Protein AF-A0A1R1LE05-F1 (afdb_monomer)

Mean predicted aligned error: 17.31 Å

Foldseek 3Di:
DCPVVVVVVVVPDPDPDDDDPPPPPVVLVVLVVVLVVLVVVLVVLVVVLVVLVVVLVVLVVVLVVLVVVLVVLVVVLVVCVVVVVPVVSVVSVVVSVVSVVVSVVSVVVSVVSVVVSVVSVVVSVVSVVVSVVSVVVSVVSVVVNVVVVVVVVPVVVPPPPPVVVVVVVVVVVVVVVVVVVVVVVVVVVVVVVCCPPPVNVVVVVPCVVVVVVVVVVVVVVVVVVVVVVVD

Nearest PDB structures (foldseek):
  7o3y-assembly1_F  TM=5.528E-01  e=1.120E-04  Synechocystis sp. PCC 6803 substr. Kazusa
  7o40-assembly1_A  TM=6.318E-01  e=7.285E-04  Synechocystis sp. PCC 6803 substr. Kazusa
  4whe-assembly1_A  TM=6.184E-01  e=1.256E-01  Escherichia coli K-12
  8ilv-assembly1_B  TM=3.962E-01  e=4.549E-01  Homo sapiens

Sequence (231 aa):
MQLIQKLVTAMRGSTREALEVVIDANALRILDQEIIDCEKGIQQAKQELTQVVAEKLRLKREIDALTQSVEEQEQLAVSALTNNQQDVALEIAQSIAERESLL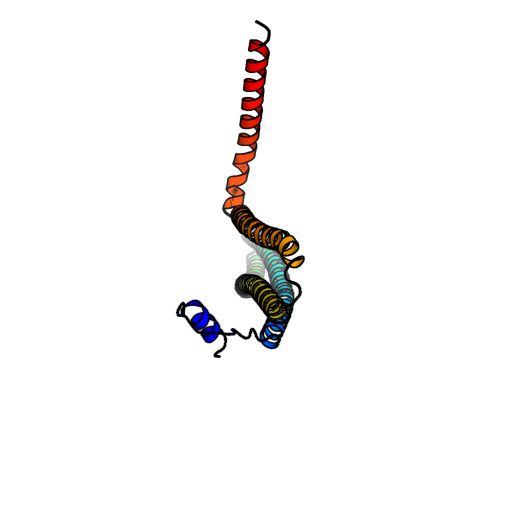KNQQKKHEKLHQHAQQLEKSLKTALQHVERYRLELRMAQATNNAHKASQRLVSSGTGITNGLLEMESTLARIQLTQERFSDKLEATAQVESAVSPEGMFAQTNTREADNRAVNNVMDRLAQQAARQQS

Radius of gyration: 33.74 Å; Cα contacts (8 Å, |Δi|>4): 70; chains: 1; bounding box: 78×71×95 Å

Structure (mmCIF, N/CA/C/O backbone):
data_AF-A0A1R1LE05-F1
#
_entry.id   AF-A0A1R1LE05-F1
#
loop_
_atom_site.group_PDB
_atom_site.id
_atom_site.type_symbol
_atom_site.label_atom_id
_atom_site.label_alt_id
_atom_site.label_comp_id
_atom_site.label_asym_id
_atom_site.label_entity_id
_atom_site.label_seq_id
_atom_site.pdbx_PDB_ins_code
_atom_site.Cartn_x
_atom_site.Cartn_y
_atom_site.Cartn_z
_atom_site.occupancy
_atom_site.B_iso_or_equiv
_atom_site.auth_seq_id
_atom_site.auth_comp_id
_atom_site.auth_asym_id
_atom_site.auth_atom_id
_atom_site.pdbx_PDB_model_num
ATOM 1 N N . MET A 1 1 ? 12.672 -18.657 -20.179 1.00 40.56 1 MET A N 1
ATOM 2 C CA . MET A 1 1 ? 13.618 -17.851 -19.375 1.00 40.56 1 MET A CA 1
ATOM 3 C C . MET A 1 1 ? 15.065 -18.080 -19.829 1.00 40.56 1 MET A C 1
ATOM 5 O O . MET A 1 1 ? 15.749 -18.885 -19.219 1.00 40.56 1 MET A O 1
ATOM 9 N N . GLN A 1 2 ? 15.540 -17.428 -20.902 1.00 43.72 2 GLN A N 1
ATOM 10 C CA . GLN A 1 2 ? 16.949 -17.537 -21.357 1.00 43.72 2 GLN A CA 1
ATOM 11 C C . GLN A 1 2 ? 17.544 -16.235 -21.944 1.00 43.72 2 GLN A C 1
ATOM 13 O O . GLN A 1 2 ? 18.608 -16.260 -22.554 1.00 43.72 2 GLN A O 1
ATOM 18 N N . LEU A 1 3 ? 16.890 -15.081 -21.768 1.00 43.91 3 LEU A N 1
ATOM 19 C CA . LEU A 1 3 ? 17.360 -13.808 -22.344 1.00 43.91 3 LEU A CA 1
ATOM 20 C C . LEU A 1 3 ? 18.344 -13.070 -21.419 1.00 43.91 3 LEU A C 1
ATOM 22 O O . LEU A 1 3 ? 19.371 -12.577 -21.876 1.00 43.91 3 LEU A O 1
ATOM 26 N N . ILE A 1 4 ? 18.103 -13.100 -20.106 1.00 47.28 4 ILE A N 1
ATOM 27 C CA . ILE A 1 4 ? 18.939 -12.417 -19.102 1.00 47.28 4 ILE A CA 1
ATOM 28 C C . ILE A 1 4 ? 20.329 -13.072 -18.979 1.00 47.28 4 ILE A C 1
ATOM 30 O O . ILE A 1 4 ? 21.331 -12.377 -18.844 1.00 47.28 4 ILE A O 1
ATOM 34 N N . GLN A 1 5 ? 20.429 -14.403 -19.105 1.00 39.06 5 GLN A N 1
ATOM 35 C CA . GLN A 1 5 ? 21.726 -15.101 -19.077 1.00 39.06 5 GLN A CA 1
ATOM 36 C C . GLN A 1 5 ? 22.599 -14.785 -20.302 1.00 39.06 5 GLN A C 1
ATOM 38 O O . GLN A 1 5 ? 23.814 -14.688 -20.162 1.00 39.06 5 GLN A O 1
ATOM 43 N N . LYS A 1 6 ? 22.002 -14.540 -21.477 1.00 43.06 6 LYS A N 1
ATOM 44 C CA . LYS A 1 6 ? 22.754 -14.213 -22.702 1.00 43.06 6 LYS A CA 1
ATOM 45 C C . LYS A 1 6 ? 23.372 -12.810 -22.661 1.00 43.06 6 LYS A C 1
ATOM 47 O O . LYS A 1 6 ? 24.473 -12.625 -23.171 1.00 43.06 6 LYS A O 1
ATOM 52 N N . LEU A 1 7 ? 22.723 -11.857 -21.986 1.00 44.72 7 LEU A N 1
ATOM 53 C CA . LEU A 1 7 ? 23.279 -10.518 -21.739 1.00 44.72 7 LEU A CA 1
ATOM 54 C C . LEU A 1 7 ? 24.477 -10.547 -20.775 1.00 44.72 7 LEU A C 1
ATOM 56 O O . LEU A 1 7 ? 25.447 -9.819 -20.968 1.00 44.72 7 LEU A O 1
ATOM 60 N N . VAL A 1 8 ? 24.455 -11.429 -19.771 1.00 44.72 8 VAL A N 1
ATOM 61 C CA . VAL A 1 8 ? 25.551 -11.564 -18.794 1.00 44.72 8 VAL A CA 1
ATOM 62 C C . VAL A 1 8 ? 26.769 -12.288 -19.386 1.00 44.72 8 VAL A C 1
ATOM 64 O O . VAL A 1 8 ? 27.902 -11.968 -19.024 1.00 44.72 8 VAL A O 1
ATOM 67 N N . THR A 1 9 ? 26.579 -13.213 -20.333 1.00 43.41 9 THR A N 1
ATOM 68 C CA . THR A 1 9 ? 27.696 -13.887 -21.021 1.00 43.41 9 THR A CA 1
ATOM 69 C C . THR A 1 9 ? 28.443 -12.953 -21.982 1.00 43.41 9 THR A C 1
ATOM 71 O O . THR A 1 9 ? 29.665 -13.044 -22.079 1.00 43.41 9 THR A O 1
ATOM 74 N N . ALA A 1 10 ? 27.757 -11.996 -22.617 1.00 46.59 10 ALA A N 1
ATOM 75 C CA . ALA A 1 10 ? 28.384 -11.020 -23.515 1.00 46.59 10 ALA A CA 1
ATOM 76 C C . ALA A 1 10 ? 29.310 -10.017 -22.792 1.00 46.59 10 ALA A C 1
ATOM 78 O O . ALA A 1 10 ? 30.269 -9.535 -23.384 1.00 46.59 10 ALA A O 1
ATOM 79 N N . MET A 1 11 ? 29.079 -9.740 -21.501 1.00 45.81 11 MET A N 1
ATOM 80 C CA . MET A 1 11 ? 29.924 -8.826 -20.713 1.00 45.81 11 MET A CA 1
ATOM 81 C C . MET A 1 11 ? 31.194 -9.467 -20.126 1.00 45.81 11 MET A C 1
ATOM 83 O O . MET A 1 11 ? 32.085 -8.738 -19.699 1.00 45.81 11 MET A O 1
ATOM 87 N N . ARG A 1 12 ? 31.309 -10.804 -20.078 1.00 44.31 12 ARG A N 1
ATOM 88 C CA . ARG A 1 12 ? 32.468 -11.500 -19.469 1.00 44.31 12 ARG A CA 1
ATOM 89 C C . ARG A 1 12 ? 33.489 -12.063 -20.465 1.00 44.31 12 ARG A C 1
ATOM 91 O O . ARG A 1 12 ? 34.549 -12.507 -20.037 1.00 44.31 12 ARG A O 1
ATOM 98 N N . GLY A 1 13 ? 33.200 -12.047 -21.765 1.00 37.69 13 GLY A N 1
ATOM 99 C CA . GLY A 1 13 ? 34.072 -12.591 -22.809 1.00 37.69 13 GLY A CA 1
ATOM 100 C C . GLY A 1 13 ? 34.888 -11.520 -23.528 1.00 37.69 13 GLY A C 1
ATOM 101 O O . GLY A 1 13 ? 34.602 -11.202 -24.675 1.00 37.69 13 GLY A O 1
ATOM 102 N N . SER A 1 14 ? 35.919 -10.968 -22.887 1.00 43.78 14 SER A N 1
ATOM 103 C CA . SER A 1 14 ? 36.919 -10.119 -23.550 1.00 43.78 14 SER A CA 1
ATOM 104 C C . SER A 1 14 ? 37.965 -10.967 -24.286 1.00 43.78 14 SER A C 1
ATOM 106 O O . SER A 1 14 ? 39.162 -10.892 -24.001 1.00 43.78 14 SER A O 1
ATOM 108 N N . THR A 1 15 ? 37.532 -11.803 -25.224 1.00 38.47 15 THR A N 1
ATOM 109 C CA . THR A 1 15 ? 38.440 -12.486 -26.149 1.00 38.47 15 THR A CA 1
ATOM 110 C C . THR A 1 15 ? 37.989 -12.201 -27.569 1.00 38.47 15 THR A C 1
ATOM 112 O O . THR A 1 15 ? 36.839 -12.445 -27.919 1.00 38.47 15 THR A O 1
ATOM 115 N N . ARG A 1 16 ? 38.924 -11.618 -28.329 1.00 39.72 16 ARG A N 1
ATOM 116 C CA . ARG A 1 16 ? 38.942 -11.432 -29.784 1.00 39.72 16 ARG A CA 1
ATOM 117 C C . ARG A 1 16 ? 37.997 -12.385 -30.530 1.00 39.72 16 ARG A C 1
ATOM 119 O O . ARG A 1 16 ? 38.063 -13.585 -30.306 1.00 39.72 16 ARG A O 1
ATOM 126 N N . GLU A 1 17 ? 37.238 -11.807 -31.465 1.00 40.75 17 GLU A N 1
ATOM 127 C CA . GLU A 1 17 ? 36.397 -12.466 -32.487 1.00 40.75 17 GLU A CA 1
ATOM 128 C C . GLU A 1 17 ? 34.933 -12.766 -32.114 1.00 40.75 17 GLU A C 1
ATOM 130 O O . GLU A 1 17 ? 34.423 -13.860 -32.322 1.00 40.75 17 GLU A O 1
ATOM 135 N N . ALA A 1 18 ? 34.197 -11.734 -31.690 1.00 39.03 18 ALA A N 1
ATOM 136 C CA . ALA A 1 18 ? 32.752 -11.657 -31.928 1.00 39.03 18 ALA A CA 1
ATOM 137 C C . ALA A 1 18 ? 32.460 -10.420 -32.792 1.00 39.03 18 ALA A C 1
ATOM 139 O O . ALA A 1 18 ? 32.127 -9.346 -32.289 1.00 39.03 18 ALA A O 1
ATOM 140 N N . LEU A 1 19 ? 32.675 -10.555 -34.106 1.00 38.12 19 LEU A N 1
ATOM 141 C CA . LEU A 1 19 ? 32.124 -9.617 -35.080 1.00 38.12 19 LEU A CA 1
ATOM 142 C C . LEU A 1 19 ? 30.591 -9.703 -35.006 1.00 38.12 19 LEU A C 1
ATOM 144 O O . LEU A 1 19 ? 30.024 -10.782 -35.129 1.00 38.12 19 LEU A O 1
ATOM 148 N N . GLU A 1 20 ? 29.969 -8.541 -34.812 1.00 41.78 20 GLU A N 1
ATOM 149 C CA . GLU A 1 20 ? 28.525 -8.277 -34.811 1.00 41.78 20 GLU A CA 1
ATOM 150 C C . GLU A 1 20 ? 27.727 -8.827 -33.618 1.00 41.78 20 GLU A C 1
ATOM 152 O O . GLU A 1 20 ? 26.986 -9.805 -33.698 1.00 41.78 20 GLU A O 1
ATOM 157 N N . VAL A 1 21 ? 27.748 -8.078 -32.508 1.00 46.56 21 VAL A N 1
ATOM 158 C CA . VAL A 1 21 ? 26.580 -8.036 -31.618 1.00 46.56 21 VAL A CA 1
ATOM 159 C C . VAL A 1 21 ? 25.438 -7.406 -32.417 1.00 46.56 21 VAL A C 1
ATOM 161 O O . VAL A 1 21 ? 25.284 -6.185 -32.451 1.00 46.56 21 VAL A O 1
ATOM 164 N N . VAL A 1 22 ? 24.640 -8.233 -33.089 1.00 46.03 22 VAL A N 1
ATOM 165 C CA . VAL A 1 22 ? 23.369 -7.796 -33.664 1.00 46.03 22 VAL A CA 1
ATOM 166 C C . VAL A 1 22 ? 22.453 -7.457 -32.492 1.00 46.03 22 VAL A C 1
ATOM 168 O O . VAL A 1 22 ? 21.829 -8.330 -31.890 1.00 46.03 22 VAL A O 1
ATOM 171 N N . ILE A 1 23 ? 22.401 -6.177 -32.122 1.00 55.28 23 ILE A N 1
ATOM 172 C CA . ILE A 1 23 ? 21.371 -5.681 -31.213 1.00 55.28 23 ILE A CA 1
ATOM 173 C C . ILE A 1 23 ? 20.053 -5.768 -31.979 1.00 55.28 23 ILE A C 1
ATOM 175 O O . ILE A 1 23 ? 19.782 -4.952 -32.864 1.00 55.28 23 ILE A O 1
ATOM 179 N N . ASP A 1 24 ? 19.248 -6.780 -31.655 1.00 64.75 24 ASP A N 1
ATOM 180 C CA . ASP A 1 24 ? 17.938 -6.972 -32.262 1.00 64.75 24 ASP A CA 1
ATOM 181 C C . ASP A 1 24 ? 17.055 -5.758 -31.942 1.00 64.75 24 ASP A C 1
ATOM 183 O O . ASP A 1 24 ? 16.664 -5.513 -30.797 1.00 64.75 24 ASP A O 1
ATOM 187 N N . ALA A 1 25 ? 16.750 -4.967 -32.972 1.00 69.06 25 ALA A N 1
ATOM 188 C CA . ALA A 1 25 ? 15.873 -3.810 -32.853 1.00 69.06 25 ALA A CA 1
ATOM 189 C C . ALA A 1 25 ? 14.490 -4.205 -32.304 1.00 69.06 25 ALA A C 1
ATOM 191 O O . ALA A 1 25 ? 13.856 -3.402 -31.618 1.00 69.06 25 ALA A O 1
ATOM 192 N N . ASN A 1 26 ? 14.049 -5.447 -32.542 1.00 72.00 26 ASN A N 1
ATOM 193 C CA . ASN A 1 26 ? 12.817 -5.967 -31.965 1.00 72.00 26 ASN A CA 1
ATOM 194 C C . ASN A 1 26 ? 12.946 -6.201 -30.460 1.00 72.00 26 ASN A C 1
ATOM 196 O O . ASN A 1 26 ? 12.003 -5.893 -29.741 1.00 72.00 26 ASN A O 1
ATOM 200 N N . ALA A 1 27 ? 14.095 -6.666 -29.965 1.00 76.25 27 ALA A N 1
ATOM 201 C CA . ALA A 1 27 ? 14.312 -6.867 -28.532 1.00 76.25 27 ALA A CA 1
ATOM 202 C C . ALA A 1 27 ? 14.271 -5.542 -27.753 1.00 76.25 27 ALA A C 1
ATOM 204 O O . ALA A 1 27 ? 13.641 -5.475 -26.701 1.00 76.25 27 ALA A O 1
ATOM 205 N N . LEU A 1 28 ? 14.865 -4.469 -28.295 1.00 79.56 28 LEU A N 1
ATOM 206 C CA . LEU A 1 28 ? 14.770 -3.132 -27.688 1.00 79.56 28 LEU A CA 1
ATOM 207 C C . LEU A 1 28 ? 13.329 -2.614 -27.663 1.00 79.56 28 LEU A C 1
ATOM 209 O O . LEU A 1 28 ? 12.905 -2.029 -26.672 1.00 79.56 28 LEU A O 1
ATOM 213 N N . ARG A 1 29 ? 12.570 -2.844 -28.742 1.00 82.00 29 ARG A N 1
ATOM 214 C CA . ARG A 1 29 ? 11.159 -2.446 -28.827 1.00 82.00 29 ARG A CA 1
ATOM 215 C C . ARG A 1 29 ? 10.274 -3.244 -27.865 1.00 82.00 29 ARG A C 1
ATOM 217 O O . ARG A 1 29 ? 9.349 -2.682 -27.292 1.00 82.00 29 ARG A O 1
ATOM 224 N N . ILE A 1 30 ? 10.539 -4.542 -27.708 1.00 85.25 30 ILE A N 1
ATOM 225 C CA . ILE A 1 30 ? 9.831 -5.400 -26.749 1.00 85.25 30 ILE A CA 1
ATOM 226 C C . ILE A 1 30 ? 10.102 -4.912 -25.326 1.00 85.25 30 ILE A C 1
ATOM 228 O O . ILE A 1 30 ? 9.148 -4.680 -24.596 1.00 85.25 30 ILE A O 1
ATOM 232 N N . LEU A 1 31 ? 11.368 -4.675 -24.965 1.00 84.12 31 LEU A N 1
ATOM 233 C CA . LEU A 1 31 ? 11.733 -4.175 -23.637 1.00 84.12 31 LEU A CA 1
ATOM 234 C C . LEU A 1 31 ? 11.085 -2.816 -23.331 1.00 84.12 31 LEU A C 1
ATOM 236 O O . LEU A 1 31 ? 10.581 -2.614 -22.233 1.00 84.12 31 LEU A O 1
ATOM 240 N N . ASP A 1 32 ? 11.064 -1.897 -24.299 1.00 89.44 32 ASP A N 1
ATOM 241 C CA . ASP A 1 32 ? 10.384 -0.603 -24.158 1.00 89.44 32 ASP A CA 1
ATOM 242 C C . ASP A 1 32 ? 8.884 -0.779 -23.868 1.00 89.44 32 ASP A C 1
ATOM 244 O O . ASP A 1 32 ? 8.343 -0.178 -22.940 1.00 89.44 32 ASP A O 1
ATOM 248 N N . GLN A 1 33 ? 8.218 -1.681 -24.595 1.00 91.88 33 GLN A N 1
ATOM 249 C CA . GLN A 1 33 ? 6.807 -1.980 -24.361 1.00 91.88 33 GLN A CA 1
ATOM 250 C C . GLN A 1 33 ? 6.569 -2.639 -22.994 1.00 91.88 33 GLN A C 1
ATOM 252 O O . GLN A 1 33 ? 5.641 -2.253 -22.286 1.00 91.88 33 GLN A O 1
ATOM 257 N N . GLU A 1 34 ? 7.419 -3.587 -22.594 1.00 89.69 34 GLU A N 1
ATOM 258 C CA . GLU A 1 34 ? 7.353 -4.230 -21.276 1.00 89.69 34 GLU A CA 1
ATOM 259 C C . GLU A 1 34 ? 7.522 -3.208 -20.141 1.00 89.69 34 GLU A C 1
ATOM 261 O O . GLU A 1 34 ? 6.797 -3.271 -19.146 1.00 89.69 34 GLU A O 1
ATOM 266 N N . ILE A 1 35 ? 8.420 -2.227 -20.300 1.00 88.12 35 ILE A N 1
ATOM 267 C CA . ILE A 1 35 ? 8.596 -1.112 -19.357 1.00 88.12 35 ILE A CA 1
ATOM 268 C C . ILE A 1 35 ? 7.317 -0.268 -19.272 1.00 88.12 35 ILE A C 1
ATOM 270 O O . ILE A 1 35 ? 6.834 -0.004 -18.170 1.00 88.12 35 ILE A O 1
ATOM 274 N N . ILE A 1 36 ? 6.732 0.112 -20.412 1.00 94.00 36 ILE A N 1
ATOM 275 C CA . ILE A 1 36 ? 5.481 0.888 -20.463 1.00 94.00 36 ILE A CA 1
ATOM 276 C C . ILE A 1 36 ? 4.334 0.138 -19.772 1.00 94.00 36 ILE A C 1
ATOM 278 O O . ILE A 1 36 ? 3.539 0.736 -19.043 1.00 94.00 36 ILE A O 1
ATOM 282 N N . ASP A 1 37 ? 4.224 -1.169 -19.988 1.00 91.44 37 ASP A N 1
ATOM 283 C CA . ASP A 1 37 ? 3.160 -1.968 -19.384 1.00 91.44 37 ASP A CA 1
ATOM 284 C C . ASP A 1 37 ? 3.383 -2.160 -17.875 1.00 91.44 37 ASP A C 1
ATOM 286 O O . ASP A 1 37 ? 2.427 -2.051 -17.099 1.00 91.44 37 ASP A O 1
ATOM 290 N N . CYS A 1 38 ? 4.637 -2.304 -17.428 1.00 92.12 38 CYS A N 1
ATOM 291 C CA . CYS A 1 38 ? 4.982 -2.258 -16.004 1.00 92.12 38 CYS A CA 1
ATOM 292 C C . CYS A 1 38 ? 4.599 -0.915 -15.366 1.00 92.12 38 CYS A C 1
ATOM 294 O O . CYS A 1 38 ? 4.033 -0.890 -14.275 1.00 92.12 38 CYS A O 1
ATOM 296 N N . GLU A 1 39 ? 4.855 0.208 -16.038 1.00 93.00 39 GLU A N 1
ATOM 297 C CA . GLU A 1 39 ? 4.484 1.539 -15.545 1.00 93.00 39 GLU A CA 1
ATOM 298 C C . GLU A 1 39 ? 2.976 1.709 -15.390 1.00 93.00 39 GLU A C 1
ATOM 300 O O . GLU A 1 39 ? 2.521 2.250 -14.380 1.00 93.00 39 GLU A O 1
ATOM 305 N N . LYS A 1 40 ? 2.184 1.216 -16.347 1.00 93.81 40 LYS A N 1
ATOM 306 C CA . LYS A 1 40 ? 0.719 1.199 -16.220 1.00 93.81 40 LYS A CA 1
ATOM 307 C C . LYS A 1 40 ? 0.280 0.363 -15.018 1.00 93.81 40 LYS A C 1
ATOM 309 O O . LYS A 1 40 ? -0.560 0.824 -14.246 1.00 93.81 40 LYS A O 1
ATOM 314 N N . GLY A 1 41 ? 0.880 -0.813 -14.822 1.00 91.69 41 GLY A N 1
ATOM 315 C CA . GLY A 1 41 ? 0.624 -1.656 -13.651 1.00 91.69 41 GLY A CA 1
ATOM 316 C C . GLY A 1 41 ? 0.962 -0.950 -12.333 1.00 91.69 41 GLY A C 1
ATOM 317 O O . GLY A 1 41 ? 0.175 -0.977 -11.392 1.00 91.69 41 GLY A O 1
ATOM 318 N N . ILE A 1 42 ? 2.082 -0.222 -12.282 1.00 91.38 42 ILE A N 1
ATOM 319 C CA . ILE A 1 42 ? 2.470 0.613 -11.134 1.00 91.38 42 ILE A CA 1
ATOM 320 C C . ILE A 1 42 ? 1.431 1.711 -10.868 1.00 91.38 42 ILE A C 1
ATOM 322 O O . ILE A 1 42 ? 1.112 1.981 -9.711 1.00 91.38 42 ILE A O 1
ATOM 326 N N . GLN A 1 43 ? 0.892 2.357 -11.907 1.00 91.31 43 GLN A N 1
ATOM 327 C CA . GLN A 1 43 ? -0.153 3.374 -11.736 1.00 91.31 43 GLN A CA 1
ATOM 328 C C . GLN A 1 43 ? -1.453 2.778 -11.184 1.00 91.31 43 GLN A C 1
ATOM 330 O O . GLN A 1 43 ? -2.059 3.368 -10.292 1.00 91.31 43 GLN A O 1
ATOM 335 N N . GLN A 1 44 ? -1.856 1.596 -11.652 1.00 89.44 44 GLN A N 1
ATOM 336 C CA . GLN A 1 44 ? -3.019 0.883 -11.113 1.00 89.44 44 GLN A CA 1
ATOM 337 C C . GLN A 1 44 ? -2.800 0.493 -9.645 1.00 89.44 44 GLN A C 1
ATOM 339 O O . GLN A 1 44 ? -3.618 0.825 -8.789 1.00 89.44 44 GLN A O 1
ATOM 344 N N . ALA A 1 45 ? -1.641 -0.081 -9.317 1.00 86.75 45 ALA A N 1
ATOM 345 C CA . ALA A 1 45 ? -1.286 -0.436 -7.945 1.00 86.75 45 ALA A CA 1
ATOM 346 C C . ALA A 1 45 ? -1.255 0.784 -7.000 1.00 86.75 45 ALA A C 1
ATOM 348 O O . ALA A 1 45 ? -1.639 0.682 -5.835 1.00 86.75 45 ALA A O 1
ATOM 349 N N . LYS A 1 46 ? -0.854 1.969 -7.487 1.00 91.19 46 LYS A N 1
ATOM 350 C CA . LYS A 1 46 ? -0.953 3.230 -6.725 1.00 91.19 46 LYS A CA 1
ATOM 351 C C . LYS A 1 46 ? -2.397 3.603 -6.397 1.00 91.19 46 LYS A C 1
ATOM 353 O O . LYS A 1 46 ? -2.671 4.061 -5.285 1.00 91.19 46 LYS A O 1
ATOM 358 N N . GLN A 1 47 ? -3.312 3.434 -7.349 1.00 89.44 47 GLN A N 1
ATOM 359 C CA . GLN A 1 47 ? -4.734 3.709 -7.137 1.00 89.44 47 GLN A CA 1
ATOM 360 C C . GLN A 1 47 ? -5.329 2.741 -6.110 1.00 89.44 47 GLN A C 1
ATOM 362 O O . GLN A 1 47 ? -6.000 3.181 -5.179 1.00 89.44 47 GLN A O 1
ATOM 367 N N . GLU A 1 48 ? -5.015 1.450 -6.217 1.00 85.44 48 GLU A N 1
ATOM 368 C CA . GLU A 1 48 ? -5.434 0.432 -5.246 1.00 85.44 48 GLU A CA 1
ATOM 369 C C . GLU A 1 48 ? -4.886 0.721 -3.843 1.00 85.44 48 GLU A C 1
ATOM 371 O O . GLU A 1 48 ? -5.641 0.734 -2.871 1.00 85.44 48 GLU A O 1
ATOM 376 N N . LEU A 1 49 ? -3.594 1.049 -3.725 1.00 91.25 49 LEU A N 1
ATOM 377 C CA . LEU A 1 49 ? -2.996 1.448 -2.449 1.00 91.25 49 LEU A CA 1
ATOM 378 C C . LEU A 1 49 ? -3.706 2.673 -1.858 1.00 91.25 49 LEU A C 1
ATOM 380 O O . LEU A 1 49 ? -3.971 2.713 -0.658 1.00 91.25 49 LEU A O 1
ATOM 384 N N . THR A 1 50 ? -4.064 3.650 -2.693 1.00 92.44 50 THR A N 1
ATOM 385 C CA . THR A 1 50 ? -4.811 4.839 -2.259 1.00 92.44 50 THR A CA 1
ATOM 386 C C . THR A 1 50 ? -6.176 4.456 -1.686 1.00 92.44 50 THR A C 1
ATOM 388 O O . THR A 1 50 ? -6.553 4.959 -0.629 1.00 92.44 50 THR A O 1
ATOM 391 N N . GLN A 1 51 ? -6.894 3.530 -2.328 1.00 92.12 51 GLN A N 1
ATOM 392 C CA . GLN A 1 51 ? -8.176 3.023 -1.826 1.00 92.12 51 GLN A CA 1
ATOM 393 C C . GLN A 1 51 ? -8.014 2.298 -0.483 1.00 92.12 51 GLN A C 1
ATOM 395 O O . GLN A 1 51 ? -8.763 2.569 0.455 1.00 92.12 51 GLN A O 1
ATOM 400 N N . VAL A 1 52 ? -6.999 1.438 -0.351 1.00 91.81 52 VAL A N 1
ATOM 401 C CA . VAL A 1 52 ? -6.700 0.728 0.905 1.00 91.81 52 VAL A CA 1
ATOM 402 C C . VAL A 1 52 ? -6.357 1.710 2.027 1.00 91.81 52 VAL A C 1
ATOM 404 O O . VAL A 1 52 ? -6.832 1.560 3.153 1.00 91.81 52 VAL A O 1
ATOM 407 N N . VAL A 1 53 ? -5.553 2.738 1.741 1.00 93.38 53 VAL A N 1
ATOM 408 C CA . VAL A 1 53 ? -5.185 3.769 2.722 1.00 93.38 53 VAL A CA 1
ATOM 409 C C . VAL A 1 53 ? -6.393 4.616 3.123 1.00 93.38 53 VAL A C 1
ATOM 411 O O . VAL A 1 53 ? -6.546 4.912 4.309 1.00 93.38 53 VAL A O 1
ATOM 414 N N . ALA A 1 54 ? -7.264 4.971 2.176 1.00 95.12 54 ALA A N 1
ATOM 415 C CA . ALA A 1 54 ? -8.498 5.698 2.462 1.00 95.12 54 ALA A CA 1
ATOM 416 C C . ALA A 1 54 ? -9.424 4.889 3.382 1.00 95.12 54 ALA A C 1
ATOM 418 O O . ALA A 1 54 ? -9.906 5.413 4.387 1.00 95.12 54 ALA A O 1
ATOM 419 N N . GLU A 1 55 ? -9.606 3.601 3.091 1.00 93.62 55 GLU A N 1
ATOM 420 C CA . GLU A 1 55 ? -10.412 2.702 3.916 1.00 93.62 55 GLU A CA 1
ATOM 421 C C . GLU A 1 55 ? -9.806 2.519 5.313 1.00 93.62 55 GLU A C 1
ATOM 423 O O . GLU A 1 55 ? -10.506 2.623 6.320 1.00 93.62 55 GLU A O 1
ATOM 428 N N . LYS A 1 56 ? -8.482 2.351 5.403 1.00 94.94 56 LYS A N 1
ATOM 429 C CA . LYS A 1 56 ? -7.760 2.315 6.682 1.00 94.94 56 LYS A CA 1
ATOM 430 C C . LYS A 1 56 ? -8.005 3.588 7.501 1.00 94.94 56 LYS A C 1
ATOM 432 O O . LYS A 1 56 ? -8.275 3.498 8.695 1.00 94.94 56 LYS A O 1
ATOM 437 N N . LEU A 1 57 ? -7.937 4.767 6.878 1.00 96.00 57 LEU A N 1
ATOM 438 C CA . LEU A 1 57 ? -8.175 6.045 7.555 1.00 96.00 57 LEU A CA 1
ATOM 439 C C . LEU A 1 57 ? -9.632 6.194 8.012 1.00 96.00 57 LEU A C 1
ATOM 441 O O . LEU A 1 57 ? -9.879 6.739 9.087 1.00 96.00 57 LEU A O 1
ATOM 445 N N . ARG A 1 58 ? -10.593 5.696 7.228 1.00 96.50 58 ARG A N 1
ATOM 446 C CA . ARG A 1 58 ? -12.001 5.636 7.633 1.00 96.50 58 ARG A CA 1
ATOM 447 C C . ARG A 1 58 ? -12.170 4.783 8.890 1.00 96.50 58 ARG A C 1
ATOM 449 O O . ARG A 1 58 ? -12.695 5.284 9.879 1.00 96.50 58 ARG A O 1
ATOM 456 N N . LEU A 1 59 ? -11.635 3.560 8.890 1.00 95.81 59 LEU A N 1
ATOM 457 C CA . LEU A 1 59 ? -11.681 2.673 10.057 1.00 95.81 59 LEU A CA 1
ATOM 458 C C . LEU A 1 59 ? -10.985 3.282 11.276 1.00 95.81 59 LEU A C 1
ATOM 460 O O . LEU A 1 59 ? -11.484 3.149 12.384 1.00 95.81 59 LEU A O 1
ATOM 464 N N . LYS A 1 60 ? -9.853 3.969 11.088 1.00 97.31 60 LYS A N 1
ATOM 465 C CA . LYS A 1 60 ? -9.161 4.687 12.168 1.00 97.31 60 LYS A CA 1
ATOM 466 C C . LYS A 1 60 ? -10.102 5.684 12.854 1.00 97.31 60 LYS A C 1
ATOM 468 O O . LYS A 1 60 ? -10.183 5.684 14.074 1.00 97.31 60 LYS A O 1
ATOM 473 N N . ARG A 1 61 ? -10.835 6.492 12.079 1.00 97.69 61 ARG A N 1
ATOM 474 C CA . ARG A 1 61 ? -11.794 7.473 12.617 1.00 97.69 61 ARG A CA 1
ATOM 475 C C . ARG A 1 61 ? -12.965 6.805 13.338 1.00 97.69 61 ARG A C 1
ATOM 477 O O . ARG A 1 61 ? -13.385 7.302 14.374 1.00 97.69 61 ARG A O 1
ATOM 484 N N . GLU A 1 62 ? -13.478 5.696 12.806 1.00 96.44 62 GLU A N 1
ATOM 485 C CA . GLU A 1 62 ? -14.543 4.922 13.462 1.00 96.44 62 GLU A CA 1
ATOM 486 C C . GLU A 1 62 ? -14.074 4.319 14.794 1.00 96.44 62 GLU A C 1
ATOM 488 O O . GLU A 1 62 ? -14.790 4.410 15.788 1.00 96.44 62 GLU A O 1
ATOM 493 N N . ILE A 1 63 ? -12.853 3.776 14.835 1.00 98.19 63 ILE A N 1
ATOM 494 C CA . ILE A 1 63 ? -12.209 3.278 16.058 1.00 98.19 63 ILE A CA 1
ATOM 495 C C . ILE A 1 63 ? -12.068 4.406 17.079 1.00 98.19 63 ILE A C 1
ATOM 497 O O . ILE A 1 63 ? -12.422 4.215 18.239 1.00 98.19 63 ILE A O 1
ATOM 501 N N . ASP A 1 64 ? -11.576 5.573 16.660 1.00 97.62 64 ASP A N 1
ATOM 502 C CA . ASP A 1 64 ? -11.362 6.712 17.557 1.00 97.62 64 ASP A CA 1
ATOM 503 C C . ASP A 1 64 ? -12.703 7.210 18.139 1.00 97.62 64 ASP A C 1
ATOM 505 O O . ASP A 1 64 ? -12.817 7.400 19.348 1.00 97.62 64 ASP A O 1
ATOM 509 N N . ALA A 1 65 ? -13.752 7.309 17.314 1.00 96.56 65 ALA A N 1
ATOM 510 C CA . ALA A 1 65 ? -15.097 7.680 17.762 1.00 96.56 65 ALA A CA 1
ATOM 511 C C . ALA A 1 65 ? -15.730 6.637 18.704 1.00 96.56 65 ALA A C 1
ATOM 513 O O . ALA A 1 65 ? -16.354 6.996 19.702 1.00 96.56 65 ALA A O 1
ATOM 514 N N . LEU A 1 66 ? -15.571 5.340 18.410 1.00 96.19 66 LEU A N 1
ATOM 515 C CA . LEU A 1 66 ? -16.038 4.265 19.291 1.00 96.19 66 LEU A CA 1
ATOM 516 C C . LEU A 1 66 ? -15.301 4.271 20.628 1.00 96.19 66 LEU A C 1
ATOM 518 O O . LEU A 1 66 ? -15.939 4.077 21.656 1.00 96.19 66 LEU A O 1
ATOM 522 N N . THR A 1 67 ? -13.989 4.511 20.612 1.00 97.06 67 THR A N 1
ATOM 523 C CA . THR A 1 67 ? -13.164 4.585 21.826 1.00 97.06 67 THR A CA 1
ATOM 524 C C . THR A 1 67 ? -13.637 5.729 22.715 1.00 97.06 67 THR A C 1
ATOM 526 O O . THR A 1 67 ? -13.949 5.498 23.878 1.00 97.06 67 THR A O 1
ATOM 529 N N . GLN A 1 68 ? -13.814 6.926 22.148 1.00 96.88 68 GLN A N 1
ATOM 530 C CA . GLN A 1 68 ? -14.343 8.069 22.890 1.00 96.88 68 GLN A CA 1
ATOM 531 C C . GLN A 1 68 ? -15.735 7.778 23.472 1.00 96.88 68 GLN A C 1
ATOM 533 O O . GLN A 1 68 ? -16.001 8.063 24.635 1.00 96.88 68 GLN A O 1
ATOM 538 N N . SER A 1 69 ? -16.628 7.165 22.689 1.00 95.25 69 SER A N 1
ATOM 539 C CA . SER A 1 69 ? -17.965 6.830 23.182 1.00 95.25 69 SER A CA 1
ATOM 540 C C . SER A 1 69 ? -17.946 5.787 24.306 1.00 95.25 69 SER A C 1
ATOM 542 O O . SER A 1 69 ? -18.829 5.833 25.161 1.00 95.25 69 SER A O 1
ATOM 544 N N . VAL A 1 70 ? -16.993 4.850 24.300 1.00 95.00 70 VAL A N 1
ATOM 545 C CA . VAL A 1 70 ? -16.797 3.896 25.402 1.00 95.00 70 VAL A CA 1
ATOM 546 C C . VAL A 1 70 ? -16.333 4.636 26.655 1.00 95.00 70 VAL A C 1
ATOM 548 O O . VAL A 1 70 ? -16.962 4.480 27.696 1.00 95.00 70 VAL A O 1
ATOM 551 N N . GLU A 1 71 ? -15.330 5.509 26.545 1.00 95.50 71 GLU A N 1
ATOM 552 C CA . GLU A 1 71 ? -14.820 6.310 27.670 1.00 95.50 71 GLU A CA 1
ATOM 553 C C . GLU A 1 71 ? -15.915 7.190 28.304 1.00 95.50 71 GLU A C 1
ATOM 555 O O . GLU A 1 71 ? -16.034 7.274 29.528 1.00 95.50 71 GLU A O 1
ATOM 560 N N . GLU A 1 72 ? -16.766 7.817 27.487 1.00 94.94 72 GLU A N 1
ATOM 561 C CA . GLU A 1 72 ? -17.908 8.608 27.965 1.00 94.94 72 GLU A CA 1
ATOM 562 C C . GLU A 1 72 ? -18.920 7.742 28.737 1.00 94.94 72 GLU A C 1
ATOM 564 O O . GLU A 1 72 ? -19.400 8.133 29.805 1.00 94.94 72 GLU A O 1
ATOM 569 N N . GLN A 1 73 ? -19.232 6.541 28.237 1.00 92.62 73 GLN A N 1
ATOM 570 C CA . GLN A 1 73 ? -20.137 5.615 28.923 1.00 92.62 73 GLN A CA 1
ATOM 571 C C . GLN A 1 73 ? -19.528 5.044 30.206 1.00 92.62 73 GLN A C 1
ATOM 573 O O . GLN A 1 73 ? -20.252 4.858 31.184 1.00 92.62 73 GLN A O 1
ATOM 578 N N . GLU A 1 74 ? -18.219 4.805 30.247 1.00 93.94 74 GLU A N 1
ATOM 579 C CA . GLU A 1 74 ? -17.522 4.372 31.461 1.00 93.94 74 GLU A CA 1
ATOM 580 C C . GLU A 1 74 ? -17.641 5.418 32.573 1.00 93.94 74 GLU A C 1
ATOM 582 O O . GLU A 1 74 ? -17.964 5.079 33.713 1.00 93.94 74 GLU A O 1
ATOM 587 N N . GLN A 1 75 ? -17.476 6.703 32.248 1.00 95.25 75 GLN A N 1
ATOM 588 C CA . GLN A 1 75 ? -17.666 7.793 33.212 1.00 95.25 75 GLN A CA 1
ATOM 589 C C . GLN A 1 75 ? -19.107 7.851 33.745 1.00 95.25 75 GLN A C 1
ATOM 591 O O . GLN A 1 75 ? -19.323 8.077 34.943 1.00 95.25 75 GLN A O 1
ATOM 596 N N . LEU A 1 76 ? -20.100 7.604 32.883 1.00 92.25 76 LEU A N 1
ATOM 597 C CA . LEU A 1 76 ? -21.506 7.506 33.287 1.00 92.25 76 LEU A CA 1
ATOM 598 C C . LEU A 1 76 ? -21.758 6.291 34.189 1.00 92.25 76 LEU A C 1
ATOM 600 O O . LEU A 1 76 ? -22.439 6.428 35.205 1.00 92.25 76 LEU A O 1
ATOM 604 N N . ALA A 1 77 ? -21.181 5.129 33.870 1.00 91.12 77 ALA A N 1
ATOM 605 C CA . ALA A 1 77 ? -21.295 3.924 34.691 1.00 91.12 77 ALA A CA 1
ATOM 606 C C . ALA A 1 77 ? -20.694 4.138 36.088 1.00 91.12 77 ALA A C 1
ATOM 608 O O . ALA A 1 77 ? -21.330 3.817 37.093 1.00 91.12 77 ALA A O 1
ATOM 609 N N . VAL A 1 78 ? -19.506 4.750 36.167 1.00 93.88 78 VAL A N 1
ATOM 610 C CA . VAL A 1 78 ? -18.871 5.123 37.441 1.00 93.88 78 VAL A CA 1
ATOM 611 C C . VAL A 1 78 ? -19.769 6.078 38.226 1.00 93.88 78 VAL A C 1
ATOM 613 O O . VAL A 1 78 ? -20.006 5.864 39.415 1.00 93.88 78 VAL A O 1
ATOM 616 N N . SER A 1 79 ? -20.339 7.086 37.565 1.00 93.56 79 SER A N 1
ATOM 617 C CA . SER A 1 79 ? -21.255 8.036 38.203 1.00 93.56 79 SER A CA 1
ATOM 618 C C . SER A 1 79 ? -22.517 7.347 38.744 1.00 93.56 79 SER A C 1
ATOM 620 O O . SER A 1 79 ? -22.923 7.605 39.879 1.00 93.56 79 SER A O 1
ATOM 622 N N . ALA A 1 80 ? -23.117 6.420 37.995 1.00 91.69 80 ALA A N 1
ATOM 623 C CA . ALA A 1 80 ? -24.270 5.638 38.450 1.00 91.69 80 ALA A CA 1
ATOM 624 C C . ALA A 1 80 ? -23.927 4.772 39.678 1.00 91.69 80 ALA A C 1
ATOM 626 O O . ALA A 1 80 ? -24.675 4.765 40.660 1.00 91.69 80 ALA A O 1
ATOM 627 N N . LEU A 1 81 ? -22.755 4.125 39.680 1.00 91.50 81 LEU A N 1
ATOM 628 C CA . LEU A 1 81 ? -22.262 3.360 40.831 1.00 91.50 81 LEU A CA 1
ATOM 629 C C . LEU A 1 81 ? -22.075 4.242 42.071 1.00 91.50 81 LEU A C 1
ATOM 631 O O . LEU A 1 81 ? -22.504 3.855 43.157 1.00 91.50 81 LEU A O 1
ATOM 635 N N . THR A 1 82 ? -21.499 5.441 41.923 1.00 94.06 82 THR A N 1
ATOM 636 C CA . THR A 1 82 ? -21.319 6.372 43.055 1.00 94.06 82 THR A CA 1
ATOM 637 C C . THR A 1 82 ? -22.640 6.860 43.652 1.00 94.06 82 THR A C 1
ATOM 639 O O . THR A 1 82 ? -22.702 7.145 44.845 1.00 94.06 82 THR A O 1
ATOM 642 N N . ASN A 1 83 ? -23.713 6.895 42.856 1.00 94.69 83 ASN A N 1
ATOM 643 C CA . ASN A 1 83 ? -25.056 7.276 43.296 1.00 94.69 83 ASN A CA 1
ATOM 644 C C . ASN A 1 83 ? -25.902 6.079 43.781 1.00 94.69 83 ASN A C 1
ATOM 646 O O . ASN A 1 83 ? -27.114 6.217 43.940 1.00 94.69 83 ASN A O 1
ATOM 650 N N . ASN A 1 84 ? -25.290 4.909 44.020 1.00 92.81 84 ASN A N 1
ATOM 651 C CA . ASN A 1 84 ? -25.959 3.654 44.400 1.00 92.81 84 ASN A CA 1
ATOM 652 C C . ASN A 1 84 ? -27.024 3.165 43.391 1.00 92.81 84 ASN A C 1
ATOM 654 O O . ASN A 1 84 ? -27.921 2.403 43.748 1.00 92.81 84 ASN A O 1
ATOM 658 N N . GLN A 1 85 ? -26.924 3.564 42.121 1.00 93.62 85 GLN A N 1
ATOM 659 C CA . GLN A 1 85 ? -27.815 3.130 41.039 1.00 93.62 85 GLN A CA 1
ATOM 660 C C . GLN A 1 85 ? -27.233 1.892 40.338 1.00 93.62 85 GLN A C 1
ATOM 662 O O . GLN A 1 85 ? -26.813 1.950 39.182 1.00 93.62 85 GLN A O 1
ATOM 667 N N . GLN A 1 86 ? -27.164 0.767 41.057 1.00 91.44 86 GLN A N 1
ATOM 668 C CA . GLN A 1 86 ? -26.500 -0.455 40.575 1.00 91.44 86 GLN A CA 1
ATOM 669 C C . GLN A 1 86 ? -27.136 -1.041 39.308 1.00 91.44 86 GLN A C 1
ATOM 671 O O . GLN A 1 86 ? -26.402 -1.442 38.409 1.00 91.44 86 GLN A O 1
ATOM 676 N N . ASP A 1 87 ? -28.467 -1.038 39.200 1.00 92.25 87 ASP A N 1
ATOM 677 C CA . ASP A 1 87 ? -29.165 -1.580 38.025 1.00 92.25 87 ASP A CA 1
ATOM 678 C C . ASP A 1 87 ? -28.826 -0.792 36.747 1.00 92.25 87 ASP A C 1
ATOM 680 O O . ASP A 1 87 ? -28.518 -1.378 35.710 1.00 92.25 87 ASP A O 1
ATOM 684 N N . VAL A 1 88 ? -28.782 0.543 36.849 1.00 90.62 88 VAL A N 1
ATOM 685 C CA . VAL A 1 88 ? -28.415 1.446 35.742 1.00 90.62 88 VAL A CA 1
ATOM 686 C C . VAL A 1 88 ? -26.954 1.250 35.342 1.00 90.62 88 VAL A C 1
ATOM 688 O O . VAL A 1 88 ? -26.629 1.187 34.159 1.00 90.62 88 VAL A O 1
ATOM 691 N N . ALA A 1 89 ? -26.054 1.113 36.318 1.00 90.31 89 ALA A N 1
ATOM 692 C CA . ALA A 1 89 ? -24.649 0.838 36.041 1.00 90.31 89 ALA A CA 1
ATOM 693 C C . ALA A 1 89 ? -24.447 -0.505 35.318 1.00 90.31 89 ALA A C 1
ATOM 695 O O . ALA A 1 89 ? -23.584 -0.606 34.446 1.00 90.31 89 ALA A O 1
ATOM 696 N N . LEU A 1 90 ? -25.246 -1.522 35.655 1.00 92.50 90 LEU A N 1
ATOM 697 C CA . LEU A 1 90 ? -25.189 -2.842 35.027 1.00 92.50 90 LEU A CA 1
ATOM 698 C C . LEU A 1 90 ? -25.645 -2.778 33.560 1.00 92.50 90 LEU A C 1
ATOM 700 O O . LEU A 1 90 ? -24.984 -3.348 32.693 1.00 92.50 90 LEU A O 1
ATOM 704 N N . GLU A 1 91 ? -26.707 -2.027 33.263 1.00 93.00 91 GLU A N 1
ATOM 705 C CA . GLU A 1 91 ? -27.167 -1.785 31.887 1.00 93.00 91 GLU A CA 1
ATOM 706 C C . GLU A 1 91 ? -26.109 -1.041 31.049 1.00 93.00 91 GLU A C 1
ATOM 708 O O . GLU A 1 91 ? -25.786 -1.456 29.932 1.00 93.00 91 GLU A O 1
ATOM 713 N N . ILE A 1 92 ? -25.489 0.008 31.606 1.00 92.25 92 ILE A N 1
ATOM 714 C CA . ILE A 1 92 ? -24.408 0.737 30.923 1.00 92.25 92 ILE A CA 1
ATOM 715 C C . ILE A 1 92 ? -23.203 -0.187 30.681 1.00 92.25 92 ILE A C 1
ATOM 717 O O . ILE A 1 92 ? -22.638 -0.179 29.587 1.00 92.25 92 ILE A O 1
ATOM 721 N N . ALA A 1 93 ? -22.839 -1.029 31.653 1.00 92.25 93 ALA A N 1
ATOM 722 C CA . ALA A 1 93 ? -21.743 -1.987 31.511 1.00 92.25 93 ALA A CA 1
ATOM 723 C C . ALA A 1 93 ? -21.997 -3.018 30.396 1.00 92.25 93 ALA A C 1
ATOM 725 O O . ALA A 1 93 ? -21.075 -3.356 29.653 1.00 92.25 93 ALA A O 1
ATOM 726 N N . GLN A 1 94 ? -23.240 -3.483 30.228 1.00 93.19 94 GLN A N 1
ATOM 727 C CA . GLN A 1 94 ? -23.608 -4.356 29.107 1.00 93.19 94 GLN A CA 1
ATOM 728 C C . GLN A 1 94 ? -23.425 -3.642 27.760 1.00 93.19 94 GLN A C 1
ATOM 730 O O . GLN A 1 94 ? -22.792 -4.194 26.858 1.00 93.19 94 GLN A O 1
ATOM 735 N N . SER A 1 95 ? -23.886 -2.391 27.643 1.00 93.00 95 SER A N 1
ATOM 736 C CA . SER A 1 95 ? -23.669 -1.576 26.437 1.00 93.00 95 SER A CA 1
ATOM 737 C C . SER A 1 95 ? -22.180 -1.350 26.144 1.00 93.00 95 SER A C 1
ATOM 739 O O . SER A 1 95 ? -21.784 -1.342 24.976 1.00 93.00 95 SER A O 1
ATOM 741 N N . ILE A 1 96 ? -21.353 -1.127 27.170 1.00 94.19 96 ILE A N 1
ATOM 742 C CA . ILE A 1 96 ? -19.901 -0.963 27.008 1.00 94.19 96 ILE A CA 1
ATOM 743 C C . ILE A 1 96 ? -19.291 -2.253 26.455 1.00 94.19 96 ILE A C 1
ATOM 745 O O . ILE A 1 96 ? -18.601 -2.203 25.439 1.00 94.19 96 ILE A O 1
ATOM 749 N N . ALA A 1 97 ? -19.619 -3.412 27.033 1.00 94.50 97 ALA A N 1
ATOM 750 C CA . ALA A 1 97 ? -19.077 -4.700 26.599 1.00 94.50 97 ALA A CA 1
ATOM 751 C C . ALA A 1 97 ? -19.385 -5.015 25.118 1.00 94.50 97 ALA A C 1
ATOM 753 O O . ALA A 1 97 ? -18.532 -5.527 24.383 1.00 94.50 97 ALA A O 1
ATOM 754 N N . GLU A 1 98 ? -20.588 -4.678 24.640 1.00 93.44 98 GLU A N 1
ATOM 755 C CA . GLU A 1 98 ? -20.947 -4.815 23.222 1.00 93.44 98 GLU A CA 1
ATOM 756 C C . GLU A 1 98 ? -20.093 -3.910 22.319 1.00 93.44 98 GLU A C 1
ATOM 758 O O . GLU A 1 98 ? -19.586 -4.347 21.276 1.00 93.44 98 GLU A O 1
ATOM 763 N N . ARG A 1 99 ? -19.883 -2.655 22.730 1.00 93.25 99 ARG A N 1
ATOM 764 C CA . ARG A 1 99 ? -19.077 -1.677 21.986 1.00 93.25 99 ARG A CA 1
ATOM 765 C C . ARG A 1 99 ? -17.594 -2.016 21.997 1.00 93.25 99 ARG A C 1
ATOM 767 O O . ARG A 1 99 ? -16.955 -1.887 20.956 1.00 93.25 99 ARG A O 1
ATOM 774 N N . GLU A 1 100 ? -17.055 -2.520 23.100 1.00 94.75 100 GLU A N 1
ATOM 775 C CA . GLU A 1 100 ? -15.679 -3.021 23.178 1.00 94.75 100 GLU A CA 1
ATOM 776 C C . GLU A 1 100 ? -15.453 -4.207 22.231 1.00 94.75 100 GLU A C 1
ATOM 778 O O . GLU A 1 100 ? -14.429 -4.291 21.545 1.00 94.75 100 GLU A O 1
ATOM 783 N N . SER A 1 101 ? -16.430 -5.114 22.131 1.00 95.44 101 SER A N 1
ATOM 784 C CA . SER A 1 101 ? -16.388 -6.218 21.168 1.00 95.44 101 SER A CA 1
ATOM 785 C C . SER A 1 101 ? -16.347 -5.701 19.724 1.00 95.44 101 SER A C 1
ATOM 787 O O . SER A 1 101 ? -15.527 -6.153 18.911 1.00 95.44 101 SER A O 1
ATOM 789 N N . LEU A 1 102 ? -17.176 -4.702 19.399 1.00 94.75 102 LEU A N 1
ATOM 790 C CA . LEU A 1 102 ? -17.160 -4.038 18.096 1.00 94.75 102 LEU A CA 1
ATOM 791 C C . LEU A 1 102 ? -15.824 -3.327 17.832 1.00 94.75 102 LEU A C 1
ATOM 793 O O . LEU A 1 102 ? -15.237 -3.524 16.764 1.00 94.75 102 LEU A O 1
ATOM 797 N N . LEU A 1 103 ? -15.316 -2.567 18.803 1.00 96.00 103 LEU A N 1
ATOM 798 C CA . LEU A 1 103 ? -14.039 -1.855 18.746 1.00 96.00 103 LEU A CA 1
ATOM 799 C C . LEU A 1 103 ? -12.893 -2.822 18.434 1.00 96.00 103 LEU A C 1
ATOM 801 O O . LEU A 1 103 ? -12.146 -2.619 17.476 1.00 96.00 103 LEU A O 1
ATOM 805 N N . LYS A 1 104 ? -12.810 -3.939 19.163 1.00 96.88 104 LYS A N 1
ATOM 806 C CA . LYS A 1 104 ? -11.807 -4.988 18.940 1.00 96.88 104 LYS A CA 1
ATOM 807 C C . LYS A 1 104 ? -11.890 -5.575 17.531 1.00 96.88 104 LYS A C 1
ATOM 809 O O . LYS A 1 104 ? -10.867 -5.873 16.909 1.00 96.88 104 LYS A O 1
ATOM 814 N N . ASN A 1 105 ? -13.099 -5.751 17.000 1.00 96.25 105 ASN A N 1
ATOM 815 C CA . ASN A 1 105 ? -13.293 -6.225 15.631 1.00 96.25 105 ASN A CA 1
ATOM 816 C C . ASN A 1 105 ? -12.851 -5.187 14.591 1.00 96.25 105 ASN A C 1
ATOM 818 O O . ASN A 1 105 ? -12.213 -5.561 13.602 1.00 96.25 105 ASN A O 1
ATOM 822 N N . GLN A 1 106 ? -13.138 -3.902 14.805 1.00 96.38 106 GLN A N 1
ATOM 823 C CA . GLN A 1 106 ? -12.672 -2.832 13.923 1.00 96.38 106 GLN A CA 1
ATOM 824 C C . GLN A 1 106 ? -11.148 -2.679 13.959 1.00 96.38 106 GLN A C 1
ATOM 826 O O . GLN A 1 106 ? -10.524 -2.623 12.900 1.00 96.38 106 GLN A O 1
ATOM 831 N N . GLN A 1 107 ? -10.531 -2.725 15.142 1.00 97.50 107 GLN A N 1
ATOM 832 C CA . GLN A 1 107 ? -9.074 -2.695 15.307 1.00 97.50 107 GLN A CA 1
ATOM 833 C C . GLN A 1 107 ? -8.391 -3.830 14.536 1.00 97.50 107 GLN A C 1
ATOM 835 O O . GLN A 1 107 ? -7.431 -3.593 13.804 1.00 97.50 107 GLN A O 1
ATOM 840 N N . LYS A 1 108 ? -8.932 -5.056 14.597 1.00 97.88 108 LYS A N 1
ATOM 841 C CA . LYS A 1 108 ? -8.427 -6.186 13.796 1.00 97.88 108 LYS A CA 1
ATOM 842 C C . LYS A 1 108 ? -8.517 -5.931 12.289 1.00 97.88 108 LYS A C 1
ATOM 844 O O . LYS A 1 108 ? -7.617 -6.329 11.552 1.00 97.88 108 LYS A O 1
ATOM 849 N N . LYS A 1 109 ? -9.603 -5.318 11.807 1.00 96.75 109 LYS A N 1
ATOM 850 C CA . LYS A 1 109 ? -9.751 -4.966 10.383 1.00 96.75 109 LYS A CA 1
ATOM 851 C C . LYS A 1 109 ? -8.758 -3.874 9.978 1.00 96.75 109 LYS A C 1
ATOM 853 O O . LYS A 1 109 ? -8.106 -4.014 8.946 1.00 96.75 109 LYS A O 1
ATOM 858 N N . HIS A 1 110 ? -8.606 -2.840 10.804 1.00 98.06 110 HIS A N 1
ATOM 859 C CA . HIS A 1 110 ? -7.637 -1.768 10.592 1.00 98.06 110 HIS A CA 1
ATOM 860 C C . HIS A 1 110 ? -6.207 -2.314 10.509 1.00 98.06 110 HIS A C 1
ATOM 862 O O . HIS A 1 110 ? -5.478 -1.966 9.586 1.00 98.06 110 HIS A O 1
ATOM 868 N N . GLU A 1 111 ? -5.827 -3.221 11.413 1.00 97.38 111 GLU A N 1
ATOM 869 C CA . GLU A 1 111 ? -4.501 -3.846 11.414 1.00 97.38 111 GLU A CA 1
ATOM 870 C C . GLU A 1 111 ? -4.237 -4.657 10.136 1.00 97.38 111 GLU A C 1
ATOM 872 O O . GLU A 1 111 ? -3.182 -4.533 9.518 1.00 97.38 111 GLU A O 1
ATOM 877 N N . LYS A 1 112 ? -5.227 -5.420 9.655 1.00 96.69 112 LYS A N 1
ATOM 878 C CA . LYS A 1 112 ? -5.106 -6.136 8.374 1.00 96.69 112 LYS A CA 1
ATOM 879 C C . LYS A 1 112 ? -4.873 -5.182 7.200 1.00 96.69 112 LYS A C 1
ATOM 881 O O . LYS A 1 112 ? -3.988 -5.425 6.381 1.00 96.69 112 LYS A O 1
ATOM 886 N N . LEU A 1 113 ? -5.638 -4.088 7.127 1.00 94.31 113 LEU A N 1
ATOM 887 C CA . LEU A 1 113 ? -5.461 -3.067 6.087 1.00 94.31 113 LEU A CA 1
ATOM 888 C C . LEU A 1 113 ? -4.117 -2.345 6.215 1.00 94.31 113 LEU A C 1
ATOM 890 O O . LEU A 1 113 ? -3.503 -2.014 5.203 1.00 94.31 113 LEU A O 1
ATOM 894 N N . HIS A 1 114 ? -3.640 -2.119 7.440 1.00 95.75 114 HIS A N 1
ATOM 895 C CA . HIS A 1 114 ? -2.326 -1.544 7.702 1.00 95.75 114 HIS A CA 1
ATOM 896 C C . HIS A 1 114 ? -1.208 -2.415 7.120 1.00 95.75 114 HIS A C 1
ATOM 898 O O . HIS A 1 114 ? -0.401 -1.920 6.331 1.00 95.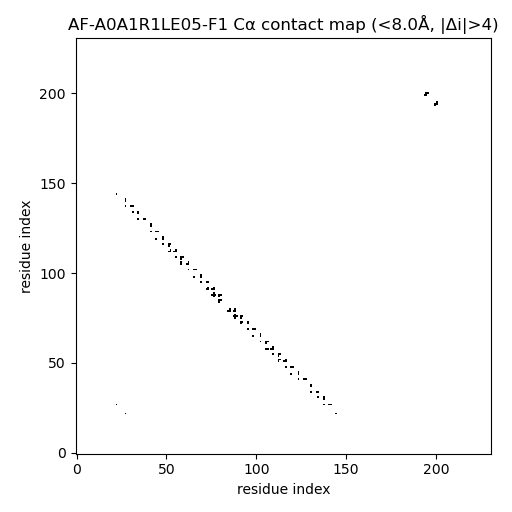75 114 HIS A O 1
ATOM 904 N N . GLN A 1 115 ? -1.219 -3.713 7.428 1.00 95.69 115 GLN A N 1
ATOM 905 C CA . GLN A 1 115 ? -0.242 -4.673 6.911 1.00 95.69 115 GLN A CA 1
ATOM 906 C C . GLN A 1 115 ? -0.302 -4.788 5.383 1.00 95.69 115 GLN A C 1
ATOM 908 O O . GLN A 1 115 ? 0.734 -4.808 4.719 1.00 95.69 115 GLN A O 1
ATOM 913 N N . HIS A 1 116 ? -1.508 -4.818 4.804 1.00 90.56 116 HIS A N 1
ATOM 914 C CA . HIS A 1 116 ? -1.671 -4.835 3.349 1.00 90.56 116 HIS A CA 1
ATOM 915 C C . HIS A 1 116 ? -1.091 -3.571 2.707 1.00 90.56 116 HIS A C 1
ATOM 917 O O . HIS A 1 116 ? -0.295 -3.680 1.776 1.00 90.56 116 HIS A O 1
ATOM 923 N N . ALA A 1 117 ? -1.411 -2.385 3.234 1.00 91.69 117 ALA A N 1
ATOM 924 C CA . ALA A 1 117 ? -0.881 -1.123 2.723 1.00 91.69 117 ALA A CA 1
ATOM 925 C C . ALA A 1 117 ? 0.657 -1.088 2.747 1.00 91.69 117 ALA A C 1
ATOM 927 O O . ALA A 1 117 ? 1.267 -0.727 1.745 1.00 91.69 117 ALA A O 1
ATOM 928 N N . GLN A 1 118 ? 1.285 -1.524 3.845 1.00 93.25 118 GLN A N 1
ATOM 929 C CA . GLN A 1 118 ? 2.748 -1.585 3.956 1.00 93.25 118 GLN A CA 1
ATOM 930 C C . GLN A 1 118 ? 3.376 -2.528 2.922 1.00 93.25 118 GLN A C 1
ATOM 932 O O . GLN A 1 118 ? 4.387 -2.197 2.299 1.00 93.25 118 GLN A O 1
ATOM 937 N N . GLN A 1 119 ? 2.778 -3.703 2.717 1.00 91.31 119 GLN A N 1
ATOM 938 C CA . GLN A 1 119 ? 3.282 -4.672 1.748 1.00 91.31 119 GLN A CA 1
ATOM 939 C C . GLN A 1 119 ? 3.157 -4.155 0.306 1.00 91.31 119 GLN A C 1
ATOM 941 O O . GLN A 1 119 ? 4.088 -4.318 -0.492 1.00 91.31 119 GLN A O 1
ATOM 946 N N . LEU A 1 120 ? 2.032 -3.511 -0.023 1.00 86.69 120 LEU A N 1
ATOM 947 C CA . LEU A 1 120 ? 1.808 -2.852 -1.311 1.00 86.69 120 LEU A CA 1
ATOM 948 C C . LEU A 1 120 ? 2.813 -1.715 -1.535 1.00 86.69 120 LEU A C 1
ATOM 950 O O . LEU A 1 120 ? 3.442 -1.664 -2.588 1.00 86.69 120 LEU A O 1
ATOM 954 N N . GLU A 1 121 ? 3.029 -0.857 -0.539 1.00 89.06 121 GLU A N 1
ATOM 955 C CA . GLU A 1 121 ? 3.985 0.253 -0.610 1.00 89.06 121 GLU A CA 1
ATOM 956 C C . GLU A 1 121 ? 5.418 -0.236 -0.859 1.00 89.06 121 GLU A C 1
ATOM 958 O O . GLU A 1 121 ? 6.101 0.256 -1.762 1.00 89.06 121 GLU A O 1
ATOM 963 N N . LYS A 1 122 ? 5.861 -1.262 -0.121 1.00 89.75 122 LYS A N 1
ATOM 964 C CA . LYS A 1 122 ? 7.183 -1.871 -0.314 1.00 89.75 122 LYS A CA 1
ATOM 965 C C . LYS A 1 122 ? 7.338 -2.440 -1.724 1.00 89.75 122 LYS A C 1
ATOM 967 O O . LYS A 1 122 ? 8.338 -2.172 -2.388 1.00 89.75 122 LYS A O 1
ATOM 972 N N . SER A 1 123 ? 6.343 -3.194 -2.186 1.00 85.56 123 SER A N 1
ATOM 973 C CA . SER A 1 123 ? 6.353 -3.807 -3.520 1.00 85.56 123 SER A CA 1
ATOM 974 C C . SER A 1 123 ? 6.381 -2.743 -4.619 1.00 85.56 123 SER A C 1
ATOM 976 O O . SER A 1 123 ? 7.138 -2.863 -5.581 1.00 85.56 123 SER A O 1
ATOM 978 N N . LEU A 1 124 ? 5.620 -1.661 -4.439 1.00 88.12 124 LEU A N 1
ATOM 979 C CA . LEU A 1 124 ? 5.577 -0.530 -5.356 1.00 88.12 124 LEU A CA 1
ATOM 980 C C . LEU A 1 124 ? 6.921 0.204 -5.423 1.00 88.12 124 LEU A C 1
ATOM 982 O O . LEU A 1 124 ? 7.384 0.527 -6.516 1.00 88.12 124 LEU A O 1
ATOM 986 N N . LYS A 1 125 ? 7.572 0.437 -4.276 1.00 88.19 125 LYS A N 1
ATOM 987 C CA . LYS A 1 125 ? 8.905 1.054 -4.218 1.00 88.19 125 LYS A CA 1
ATOM 988 C C . LYS A 1 125 ? 9.931 0.220 -4.983 1.00 88.19 125 LYS A C 1
ATOM 990 O O . LYS A 1 125 ? 10.669 0.761 -5.801 1.00 88.19 125 LYS A O 1
ATOM 995 N N . THR A 1 126 ? 9.940 -1.093 -4.762 1.00 84.38 126 THR A N 1
ATOM 996 C CA . THR A 1 126 ? 10.825 -2.014 -5.485 1.00 84.38 126 THR A CA 1
ATOM 997 C C . THR A 1 126 ? 10.531 -2.014 -6.988 1.00 84.38 126 THR A C 1
ATOM 999 O O . THR A 1 126 ? 11.456 -1.907 -7.790 1.00 84.38 126 THR A O 1
ATOM 1002 N N . ALA A 1 127 ? 9.258 -2.058 -7.392 1.00 83.75 127 ALA A N 1
ATOM 1003 C CA . ALA A 1 127 ? 8.873 -2.011 -8.803 1.00 83.75 127 ALA A CA 1
ATOM 10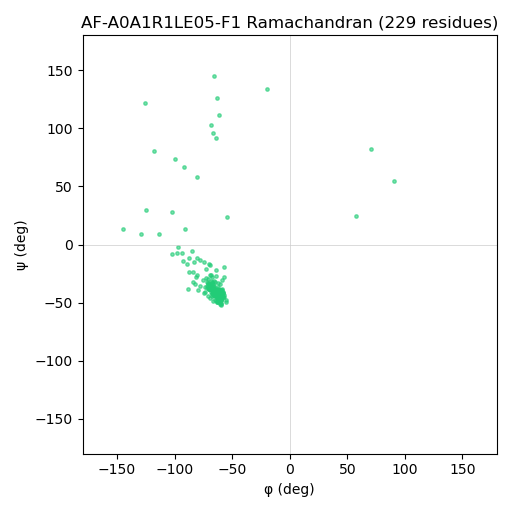04 C C . ALA A 1 127 ? 9.319 -0.708 -9.490 1.00 83.75 127 ALA A C 1
ATOM 1006 O O . ALA A 1 127 ? 9.877 -0.755 -10.585 1.00 83.75 127 ALA A O 1
ATOM 1007 N N . LEU A 1 128 ? 9.145 0.443 -8.831 1.00 87.62 128 LEU A N 1
ATOM 1008 C CA . LEU A 1 128 ? 9.602 1.744 -9.332 1.00 87.62 128 LEU A CA 1
ATOM 1009 C C . LEU A 1 128 ? 11.120 1.774 -9.549 1.00 87.62 128 LEU A C 1
ATOM 1011 O O . LEU A 1 128 ? 11.575 2.191 -10.611 1.00 87.62 128 LEU A O 1
ATOM 1015 N N . GLN A 1 129 ? 11.901 1.279 -8.584 1.00 86.31 129 GLN A N 1
ATOM 1016 C CA . GLN A 1 129 ? 13.361 1.198 -8.707 1.00 86.31 129 GLN A CA 1
ATOM 1017 C C . GLN A 1 129 ? 13.792 0.326 -9.896 1.00 86.31 129 GLN A C 1
ATOM 1019 O O . GLN A 1 129 ? 14.709 0.686 -10.635 1.00 86.31 129 GLN A O 1
ATOM 1024 N N . HIS A 1 130 ? 13.119 -0.809 -10.113 1.00 83.50 130 HIS A N 1
ATOM 1025 C CA . HIS A 1 130 ? 13.396 -1.671 -11.261 1.00 83.50 130 HIS A CA 1
ATOM 1026 C C . HIS A 1 130 ? 13.056 -1.003 -12.593 1.00 83.50 130 HIS A C 1
ATOM 1028 O O . HIS A 1 130 ? 13.857 -1.084 -13.521 1.00 83.50 130 HIS A O 1
ATOM 1034 N N . VAL A 1 131 ? 11.911 -0.324 -12.690 1.00 89.50 131 VAL A N 1
ATOM 1035 C CA . VAL A 1 131 ? 11.506 0.390 -13.910 1.00 89.50 131 VAL A CA 1
ATOM 1036 C C . VAL A 1 131 ? 12.506 1.488 -14.272 1.00 89.50 131 VAL A C 1
ATOM 1038 O O . VAL A 1 131 ? 12.931 1.559 -15.424 1.00 89.50 131 VAL A O 1
ATOM 1041 N N . GLU A 1 132 ? 12.949 2.293 -13.304 1.00 86.25 132 GLU A N 1
ATOM 1042 C CA . GLU A 1 132 ? 13.956 3.335 -13.552 1.00 86.25 132 GLU A CA 1
ATOM 1043 C C . GLU A 1 132 ? 15.285 2.742 -14.033 1.00 86.25 132 GLU A C 1
ATOM 1045 O O . GLU A 1 132 ? 15.875 3.212 -15.012 1.00 86.25 132 GLU A O 1
ATOM 1050 N N . ARG A 1 133 ? 15.725 1.646 -13.406 1.00 84.50 133 ARG A N 1
ATOM 1051 C CA . ARG A 1 133 ? 16.916 0.918 -13.845 1.00 84.50 133 ARG A CA 1
ATOM 1052 C C . ARG A 1 133 ? 16.767 0.395 -15.277 1.00 84.50 133 ARG A C 1
ATOM 1054 O O . ARG A 1 133 ? 17.667 0.605 -16.087 1.00 84.50 133 ARG A O 1
ATOM 1061 N N . TYR A 1 134 ? 15.652 -0.253 -15.614 1.00 86.19 134 TYR A N 1
ATOM 1062 C CA . TYR A 1 134 ? 15.436 -0.787 -16.962 1.00 86.19 134 TYR A CA 1
ATOM 1063 C C . TYR A 1 134 ? 15.316 0.312 -18.019 1.00 86.19 134 TYR A C 1
ATOM 1065 O O . TYR A 1 134 ? 15.824 0.144 -19.126 1.00 86.19 134 TYR A O 1
ATOM 1073 N N . ARG A 1 135 ? 14.736 1.472 -17.684 1.00 87.00 135 ARG A N 1
ATOM 1074 C CA . ARG A 1 135 ? 14.751 2.650 -18.565 1.00 87.00 135 ARG A CA 1
ATOM 1075 C C . ARG A 1 135 ? 16.162 3.122 -18.864 1.00 87.00 135 ARG A C 1
ATOM 1077 O O . ARG A 1 135 ? 16.468 3.474 -20.005 1.00 87.00 135 ARG A O 1
ATOM 1084 N N . LEU A 1 136 ? 17.019 3.157 -17.847 1.00 82.69 136 LEU A N 1
ATOM 1085 C CA . LEU A 1 136 ? 18.413 3.518 -18.040 1.00 82.69 136 LEU A CA 1
ATOM 1086 C C . LEU A 1 136 ? 19.130 2.500 -18.940 1.00 82.69 136 LEU A C 1
ATOM 1088 O O . LEU A 1 136 ? 19.765 2.893 -19.919 1.00 82.69 136 LEU A O 1
ATOM 1092 N N . GLU A 1 137 ? 18.988 1.207 -18.648 1.00 80.19 137 GLU A N 1
ATOM 1093 C CA . GLU A 1 137 ? 19.582 0.130 -19.449 1.00 80.19 137 GLU A CA 1
ATOM 1094 C C . GLU A 1 137 ? 19.100 0.181 -20.913 1.00 80.19 137 GLU A C 1
ATOM 1096 O O . GLU A 1 137 ? 19.917 0.084 -21.832 1.00 80.19 137 GLU A O 1
ATOM 1101 N N . LEU A 1 138 ? 17.808 0.443 -21.150 1.00 84.38 138 LEU A N 1
ATOM 1102 C CA . LEU A 1 138 ? 17.240 0.626 -22.488 1.00 84.38 138 LEU A CA 1
ATOM 1103 C C . LEU A 1 138 ? 17.878 1.811 -23.227 1.00 84.38 138 LEU A C 1
ATOM 1105 O O . LEU A 1 138 ? 18.271 1.666 -24.386 1.00 84.38 138 LEU A O 1
ATOM 1109 N N . ARG A 1 139 ? 18.020 2.973 -22.574 1.00 81.50 139 ARG A N 1
ATOM 1110 C CA . ARG A 1 139 ? 18.657 4.160 -23.178 1.00 81.50 139 ARG A CA 1
ATOM 1111 C C . ARG A 1 139 ? 20.105 3.890 -23.573 1.00 81.50 139 ARG A C 1
ATOM 1113 O O . ARG A 1 139 ? 20.520 4.282 -24.663 1.00 81.50 139 ARG A O 1
ATOM 1120 N N . MET A 1 140 ? 20.863 3.213 -22.711 1.00 76.56 140 MET A N 1
ATOM 1121 C CA . MET A 1 140 ? 22.244 2.827 -23.010 1.00 76.56 140 MET A CA 1
ATOM 1122 C C . MET A 1 140 ? 22.296 1.875 -24.208 1.00 76.56 140 MET A C 1
ATOM 1124 O O . MET A 1 140 ? 23.035 2.125 -25.158 1.00 76.56 140 MET A O 1
ATOM 1128 N N . ALA A 1 141 ? 21.446 0.846 -24.231 1.00 78.50 141 ALA A N 1
ATOM 1129 C CA . ALA A 1 141 ? 21.392 -0.109 -25.334 1.00 78.50 141 ALA A CA 1
ATOM 1130 C C . ALA A 1 141 ? 20.980 0.543 -26.672 1.00 78.50 141 ALA A C 1
ATOM 1132 O O . ALA A 1 141 ? 21.542 0.220 -27.721 1.00 78.50 141 ALA A O 1
ATOM 1133 N N . GLN A 1 142 ? 20.046 1.502 -26.651 1.00 79.62 142 GLN A N 1
ATOM 1134 C CA . GLN A 1 142 ? 19.675 2.304 -27.823 1.00 79.62 142 GLN A CA 1
ATOM 1135 C C . GLN A 1 142 ? 20.843 3.169 -28.321 1.00 79.62 142 GLN A C 1
ATOM 1137 O O . GLN A 1 142 ? 21.097 3.216 -29.526 1.00 79.62 142 GLN A O 1
ATOM 1142 N N . ALA A 1 143 ? 21.578 3.821 -27.414 1.00 77.12 143 ALA A N 1
ATOM 1143 C CA . ALA A 1 143 ? 22.755 4.614 -27.762 1.00 77.12 143 ALA A CA 1
ATOM 1144 C C . ALA A 1 143 ? 23.851 3.747 -28.402 1.00 77.12 143 ALA A C 1
ATOM 1146 O O . ALA A 1 143 ? 24.375 4.105 -29.460 1.00 77.12 143 ALA A O 1
ATOM 1147 N N . THR A 1 144 ? 24.136 2.573 -27.830 1.00 73.81 144 THR A N 1
ATOM 1148 C CA . THR A 1 144 ? 25.089 1.603 -28.390 1.00 73.81 144 THR A CA 1
ATOM 1149 C C . THR A 1 144 ? 24.654 1.112 -29.773 1.00 73.81 144 THR A C 1
ATOM 1151 O O . THR A 1 144 ? 25.471 1.082 -30.692 1.00 73.81 144 THR A O 1
ATOM 1154 N N . ASN A 1 145 ? 23.369 0.790 -29.964 1.00 73.62 145 ASN A N 1
ATOM 1155 C CA . ASN A 1 145 ? 22.836 0.374 -31.267 1.00 73.62 145 ASN A CA 1
ATOM 1156 C C . ASN A 1 145 ? 22.979 1.480 -32.325 1.00 73.62 145 ASN A C 1
ATOM 1158 O O . ASN A 1 145 ? 23.414 1.229 -33.448 1.00 73.62 145 ASN A O 1
ATOM 1162 N N . ASN A 1 146 ? 22.675 2.728 -31.963 1.00 74.12 146 ASN A N 1
ATOM 1163 C CA . ASN A 1 146 ? 22.824 3.867 -32.867 1.00 74.12 146 ASN A CA 1
ATOM 1164 C C . ASN A 1 146 ? 24.293 4.123 -33.238 1.00 74.12 146 ASN A C 1
ATOM 1166 O O . ASN A 1 146 ? 24.584 4.346 -34.413 1.00 74.12 146 ASN A O 1
ATOM 1170 N N . ALA A 1 147 ? 25.218 4.032 -32.278 1.00 73.00 147 ALA A N 1
ATOM 1171 C CA . ALA A 1 147 ? 26.655 4.144 -32.534 1.00 73.00 147 ALA A CA 1
ATOM 1172 C C . ALA A 1 147 ? 27.165 3.024 -33.459 1.00 73.00 147 ALA A C 1
ATOM 1174 O O . ALA A 1 147 ? 27.952 3.281 -34.375 1.00 73.00 147 ALA A O 1
ATOM 1175 N N . HIS A 1 148 ? 26.673 1.794 -33.279 1.00 69.25 148 HIS A N 1
ATOM 1176 C CA . HIS A 1 148 ? 27.013 0.667 -34.145 1.00 69.25 148 HIS A CA 1
ATOM 1177 C C . HIS A 1 148 ? 26.496 0.872 -35.576 1.00 69.25 148 HIS A C 1
ATOM 1179 O O . HIS A 1 148 ? 27.268 0.771 -36.528 1.00 69.25 148 HIS A O 1
ATOM 1185 N N . LYS A 1 149 ? 25.228 1.274 -35.739 1.00 75.62 149 LYS A N 1
ATOM 1186 C CA . LYS A 1 149 ? 24.650 1.624 -37.050 1.00 75.62 149 LYS A CA 1
ATOM 1187 C C . LYS A 1 149 ? 25.398 2.771 -37.728 1.00 75.62 149 LYS A C 1
ATOM 1189 O O . LYS A 1 149 ? 25.589 2.733 -38.939 1.00 75.62 149 LYS A O 1
ATOM 1194 N N . ALA A 1 150 ? 25.814 3.792 -36.976 1.00 66.38 150 ALA A N 1
ATOM 1195 C CA . ALA A 1 150 ? 26.633 4.880 -37.506 1.00 66.38 150 ALA A CA 1
ATOM 1196 C C . ALA A 1 150 ? 27.997 4.360 -37.992 1.00 66.38 150 ALA A C 1
ATOM 1198 O O . ALA A 1 150 ? 28.399 4.668 -39.109 1.00 66.38 150 ALA A O 1
ATOM 1199 N N . SER A 1 151 ? 28.652 3.497 -37.210 1.00 65.44 151 SER A N 1
ATOM 1200 C CA . SER A 1 151 ? 29.920 2.851 -37.581 1.00 65.44 151 SER A CA 1
ATOM 1201 C C . SER A 1 151 ? 29.788 1.996 -38.846 1.00 65.44 151 SER A C 1
ATOM 1203 O O . SER A 1 151 ? 30.621 2.095 -39.742 1.00 65.44 151 SER A O 1
ATOM 1205 N N . GLN A 1 152 ? 28.710 1.216 -38.975 1.00 68.56 152 GLN A N 1
ATOM 1206 C CA . GLN A 1 152 ? 28.422 0.441 -40.187 1.00 68.56 152 GLN A CA 1
ATOM 1207 C C . GLN A 1 152 ? 28.218 1.346 -41.409 1.00 68.56 152 GLN A C 1
ATOM 1209 O O . GLN A 1 152 ? 28.801 1.083 -42.459 1.00 68.56 152 GLN A O 1
ATOM 1214 N N . ARG A 1 153 ? 27.457 2.447 -41.270 1.00 66.25 153 ARG A N 1
ATOM 1215 C CA . ARG A 1 153 ? 27.282 3.438 -42.349 1.00 66.25 153 ARG A CA 1
ATOM 1216 C C . ARG A 1 153 ? 28.609 4.056 -42.779 1.00 66.25 153 ARG A C 1
ATOM 1218 O O . ARG A 1 153 ? 28.819 4.227 -43.978 1.00 66.25 153 ARG A O 1
ATOM 1225 N N . LEU A 1 154 ? 29.490 4.377 -41.828 1.00 50.59 154 LEU A N 1
ATOM 1226 C CA . LEU A 1 154 ? 30.835 4.893 -42.103 1.00 50.59 154 LEU A CA 1
ATOM 1227 C C . LEU A 1 154 ? 31.662 3.898 -42.929 1.00 50.59 154 LEU A C 1
ATOM 1229 O O . LEU A 1 154 ? 32.217 4.284 -43.955 1.00 50.59 154 LEU A O 1
ATOM 1233 N N . VAL A 1 155 ? 31.686 2.619 -42.538 1.00 60.88 155 VAL A N 1
ATOM 1234 C CA . VAL A 1 155 ? 32.410 1.558 -43.263 1.00 60.88 155 VAL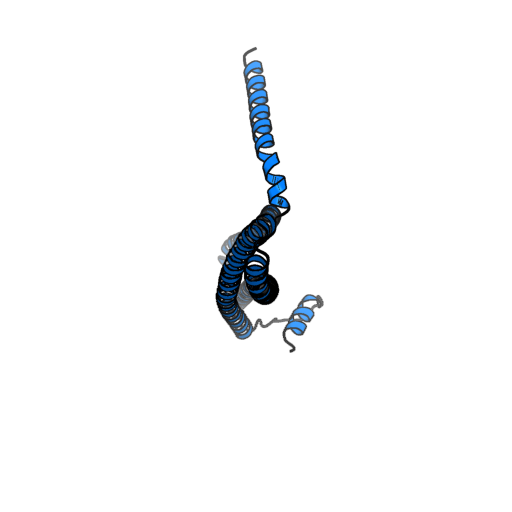 A CA 1
ATOM 1235 C C . VAL A 1 155 ? 31.838 1.337 -44.668 1.00 60.88 155 VAL A C 1
ATOM 1237 O O . VAL A 1 155 ? 32.598 1.190 -45.622 1.00 60.88 155 VAL A O 1
ATOM 1240 N N . SER A 1 156 ? 30.511 1.372 -44.833 1.00 61.03 156 SER A N 1
ATOM 1241 C CA . SER A 1 156 ? 29.873 1.207 -46.147 1.00 61.03 156 SER A CA 1
ATOM 1242 C C . SER A 1 156 ? 29.998 2.427 -47.075 1.00 61.03 156 SER A C 1
ATOM 1244 O O . SER A 1 156 ? 29.753 2.296 -48.269 1.00 61.03 156 SER A O 1
ATOM 1246 N N . SER A 1 157 ? 30.374 3.607 -46.563 1.00 58.38 157 SER A N 1
ATOM 1247 C CA . SER A 1 157 ? 30.412 4.877 -47.320 1.00 58.38 157 SER A CA 1
ATOM 1248 C C . SER A 1 157 ? 31.830 5.287 -47.759 1.00 58.38 157 SER A C 1
ATOM 1250 O O . SER A 1 157 ? 32.106 6.479 -47.882 1.00 58.38 157 SER A O 1
ATOM 1252 N N . GLY A 1 158 ? 32.731 4.317 -47.967 1.00 50.06 158 GLY A N 1
ATOM 1253 C CA . GLY A 1 158 ? 34.198 4.429 -48.115 1.00 50.06 158 GLY A CA 1
ATOM 1254 C C . GLY A 1 158 ? 34.814 5.368 -49.175 1.00 50.06 158 GLY A C 1
ATOM 1255 O O . GLY A 1 158 ? 35.959 5.153 -49.556 1.00 50.06 158 GLY A O 1
ATOM 1256 N N . THR A 1 159 ? 34.135 6.419 -49.639 1.00 54.16 159 THR A N 1
ATOM 1257 C CA . THR A 1 159 ? 34.639 7.385 -50.638 1.00 54.16 159 THR A CA 1
ATOM 1258 C C . THR A 1 159 ? 34.505 8.873 -50.252 1.00 54.16 159 THR A C 1
ATOM 1260 O O . THR A 1 159 ? 34.778 9.726 -51.089 1.00 54.16 159 THR A O 1
ATOM 1263 N N . GLY A 1 160 ? 34.138 9.232 -49.010 1.00 54.59 160 GLY A N 1
ATOM 1264 C CA . GLY A 1 160 ? 33.891 10.637 -48.588 1.00 54.59 160 GLY A CA 1
ATOM 1265 C C . GLY A 1 160 ? 34.685 11.155 -47.371 1.00 54.59 160 GLY A C 1
ATOM 1266 O O . GLY A 1 160 ? 34.184 11.983 -46.616 1.00 54.59 160 GLY A O 1
ATOM 1267 N N . ILE A 1 161 ? 35.893 10.640 -47.129 1.00 54.06 161 ILE A N 1
ATOM 1268 C CA . ILE A 1 161 ? 36.577 10.640 -45.816 1.00 54.06 161 ILE A CA 1
ATOM 1269 C C . ILE A 1 161 ? 37.079 12.021 -45.312 1.00 54.06 161 ILE A C 1
ATOM 1271 O O . ILE A 1 161 ? 37.310 12.182 -44.117 1.00 54.06 161 ILE A O 1
ATOM 1275 N N . THR A 1 162 ? 37.206 13.056 -46.147 1.00 51.41 162 THR A N 1
ATOM 1276 C CA . THR A 1 162 ? 37.854 14.325 -45.740 1.00 51.41 162 THR A CA 1
ATOM 1277 C C . THR A 1 162 ? 36.957 15.328 -45.003 1.00 51.41 162 THR A C 1
ATOM 1279 O O . THR A 1 162 ? 37.446 15.997 -44.098 1.00 51.41 162 THR A O 1
ATOM 1282 N N . ASN A 1 163 ? 35.653 15.407 -45.296 1.00 51.69 163 ASN A N 1
ATOM 1283 C CA . ASN A 1 163 ? 34.740 16.300 -44.556 1.00 51.69 163 ASN A CA 1
ATOM 1284 C C . ASN A 1 163 ? 34.211 15.676 -43.249 1.00 51.69 163 ASN A C 1
ATOM 1286 O O . ASN A 1 163 ? 33.874 16.401 -42.317 1.00 51.69 163 ASN A O 1
ATOM 1290 N N . GLY A 1 164 ? 34.188 14.341 -43.147 1.00 54.34 164 GLY A N 1
ATOM 1291 C CA . GLY A 1 164 ? 33.707 13.626 -41.958 1.00 54.34 164 GLY A CA 1
ATOM 1292 C C . GLY A 1 164 ? 34.645 13.693 -40.746 1.00 54.34 164 GLY A C 1
ATOM 1293 O O . GLY A 1 164 ? 34.188 13.530 -39.620 1.00 54.34 164 GLY A O 1
ATOM 1294 N N . LEU A 1 165 ? 35.938 13.978 -40.944 1.00 52.22 165 LEU A N 1
ATOM 1295 C CA . LEU A 1 165 ? 36.920 14.074 -39.852 1.00 52.22 165 LEU A CA 1
ATOM 1296 C C . LEU A 1 165 ? 36.710 15.310 -38.956 1.00 52.22 165 LEU A C 1
ATOM 1298 O O . LEU A 1 165 ? 36.812 15.198 -37.736 1.00 52.22 165 LEU A O 1
ATOM 1302 N N . LEU A 1 166 ? 36.339 16.458 -39.534 1.00 53.88 166 LEU A N 1
ATOM 1303 C CA . LEU A 1 166 ? 35.994 17.677 -38.782 1.00 53.88 166 LEU A CA 1
ATOM 1304 C C . LEU A 1 166 ? 34.671 17.520 -38.010 1.00 53.88 166 LEU A C 1
ATOM 1306 O O . LEU A 1 166 ? 34.549 17.973 -36.871 1.00 53.88 166 LEU A O 1
ATOM 1310 N N . GLU A 1 167 ? 33.690 16.813 -38.582 1.00 54.19 167 GLU A N 1
ATOM 1311 C CA . GLU A 1 167 ? 32.462 16.448 -37.863 1.00 54.19 167 GLU A CA 1
ATOM 1312 C C . GLU A 1 167 ? 32.710 15.380 -36.782 1.00 54.19 167 GLU A C 1
ATOM 1314 O O . GLU A 1 167 ? 32.045 15.407 -35.743 1.00 54.19 167 GLU A O 1
ATOM 1319 N N . MET A 1 168 ? 33.691 14.485 -36.954 1.00 51.88 168 MET A N 1
ATOM 1320 C CA . MET A 1 168 ? 34.073 13.467 -35.965 1.00 51.88 168 MET A CA 1
ATOM 1321 C C . MET A 1 168 ? 34.668 14.058 -34.686 1.00 51.88 168 MET A C 1
ATOM 1323 O O . MET A 1 168 ? 34.300 13.587 -33.613 1.00 51.88 168 MET A O 1
ATOM 1327 N N . GLU A 1 169 ? 35.506 15.097 -34.751 1.00 52.78 169 GLU A N 1
ATOM 1328 C CA . GLU A 1 169 ? 35.962 15.792 -33.534 1.00 52.78 169 GLU A CA 1
ATOM 1329 C C . GLU A 1 169 ? 34.787 16.434 -32.788 1.00 52.78 169 GLU A C 1
ATOM 1331 O O . GLU A 1 169 ? 34.662 16.290 -31.571 1.00 52.78 169 GLU A O 1
ATOM 1336 N N . SER A 1 170 ? 33.857 17.058 -33.518 1.00 57.22 170 SER A N 1
ATOM 1337 C CA . SER A 1 170 ? 32.666 17.665 -32.912 1.00 57.22 170 SER A CA 1
ATOM 1338 C C . SER A 1 170 ? 31.707 16.624 -32.312 1.00 57.22 170 SER A C 1
ATOM 1340 O O . SER A 1 170 ? 31.072 16.869 -31.282 1.00 57.22 170 SER A O 1
ATOM 1342 N N . THR A 1 171 ? 31.627 15.436 -32.919 1.00 56.31 171 THR A N 1
ATOM 1343 C CA . THR A 1 171 ? 30.763 14.339 -32.470 1.00 56.31 171 THR A CA 1
ATOM 1344 C C . THR A 1 171 ? 31.388 13.587 -31.299 1.00 56.31 171 THR A C 1
ATOM 1346 O O . THR A 1 171 ? 30.674 13.270 -30.350 1.00 56.31 171 THR A O 1
ATOM 1349 N N . LEU A 1 172 ? 32.708 13.364 -31.301 1.00 51.09 172 LEU A N 1
ATOM 1350 C CA . LEU A 1 172 ? 33.441 12.802 -30.164 1.00 51.09 172 LEU A CA 1
ATOM 1351 C C . LEU A 1 172 ? 33.331 13.731 -28.950 1.00 51.09 172 LEU A C 1
ATOM 1353 O O . LEU A 1 172 ? 32.953 13.269 -2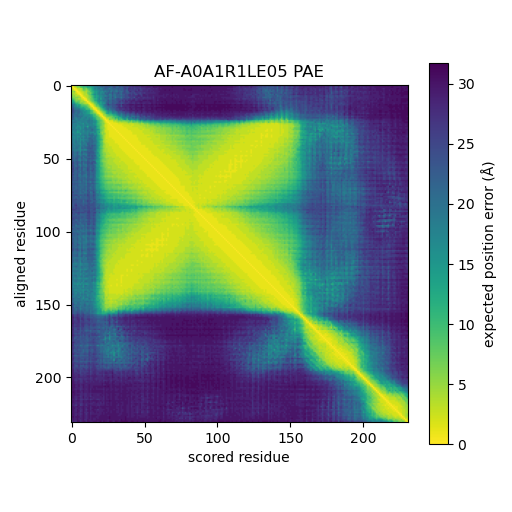7.876 1.00 51.09 172 LEU A O 1
ATOM 1357 N N . ALA A 1 173 ? 33.530 15.038 -29.148 1.00 55.69 173 ALA A N 1
ATOM 1358 C CA . ALA A 1 173 ? 33.330 16.041 -28.108 1.00 55.69 173 ALA A CA 1
ATOM 1359 C C . ALA A 1 173 ? 31.885 16.029 -27.588 1.00 55.69 173 ALA A C 1
ATOM 1361 O O . ALA A 1 173 ? 31.660 16.082 -26.384 1.00 55.69 173 ALA A O 1
ATOM 1362 N N . ARG A 1 174 ? 30.880 15.882 -28.466 1.00 66.31 174 ARG A N 1
ATOM 1363 C CA . ARG A 1 174 ? 29.469 15.815 -28.053 1.00 66.31 174 ARG A CA 1
ATOM 1364 C C . ARG A 1 174 ? 29.124 14.513 -27.317 1.00 66.31 174 ARG A C 1
ATOM 1366 O O . ARG A 1 174 ? 28.333 14.556 -26.375 1.00 66.31 174 ARG A O 1
ATOM 1373 N N . ILE A 1 175 ? 29.694 13.372 -27.709 1.00 55.69 175 ILE A N 1
ATOM 1374 C CA . ILE A 1 175 ? 29.498 12.077 -27.035 1.00 55.69 175 ILE A CA 1
ATOM 1375 C C . ILE A 1 175 ? 30.180 12.079 -25.666 1.00 55.69 175 ILE A C 1
ATOM 1377 O O . ILE A 1 175 ? 29.538 11.700 -24.690 1.00 55.69 175 ILE A O 1
ATOM 1381 N N . GLN A 1 176 ? 31.421 12.560 -25.571 1.00 53.81 176 GLN A N 1
ATOM 1382 C CA . GLN A 1 176 ? 32.139 12.709 -24.301 1.00 53.81 176 GLN A CA 1
ATOM 1383 C C . GLN A 1 176 ? 31.400 13.661 -23.360 1.00 53.81 176 GLN A C 1
ATOM 1385 O O . GLN A 1 176 ? 31.105 13.282 -22.235 1.00 53.81 176 GLN A O 1
ATOM 1390 N N . LEU A 1 177 ? 30.953 14.818 -23.857 1.00 58.56 177 LEU A N 1
ATOM 1391 C CA . LEU A 1 177 ? 30.148 15.762 -23.081 1.00 58.56 177 LEU A CA 1
ATOM 1392 C C . LEU A 1 177 ? 28.807 15.155 -22.637 1.00 58.56 177 LEU A C 1
ATOM 1394 O O . LEU A 1 177 ? 28.292 15.494 -21.579 1.00 58.56 177 LEU A O 1
ATOM 1398 N N . THR A 1 178 ? 28.208 14.265 -23.435 1.00 65.69 178 THR A N 1
ATOM 1399 C CA . THR A 1 178 ? 26.966 13.565 -23.060 1.00 65.69 178 THR A CA 1
ATOM 1400 C C . THR A 1 178 ? 27.224 12.494 -21.999 1.00 65.69 178 THR A C 1
ATOM 1402 O O . THR A 1 178 ? 26.393 12.324 -21.111 1.00 65.69 178 THR A O 1
ATOM 1405 N N . GLN A 1 179 ? 28.361 11.798 -22.064 1.00 52.19 179 GLN A N 1
ATOM 1406 C CA . GLN A 1 179 ? 28.775 10.813 -21.061 1.00 52.19 179 GLN A CA 1
ATOM 1407 C C . GLN A 1 179 ? 29.177 11.477 -19.739 1.00 52.19 179 GLN A C 1
ATOM 1409 O O . GLN A 1 179 ? 28.702 11.036 -18.697 1.00 52.19 179 GLN A O 1
ATOM 1414 N N . GLU A 1 180 ? 29.949 12.567 -19.773 1.00 59.00 180 GLU A N 1
ATOM 1415 C CA . GLU A 1 180 ? 30.264 13.386 -18.593 1.00 59.00 180 GLU A CA 1
ATOM 1416 C C . GLU A 1 180 ? 28.989 13.947 -17.972 1.00 59.00 180 GLU A C 1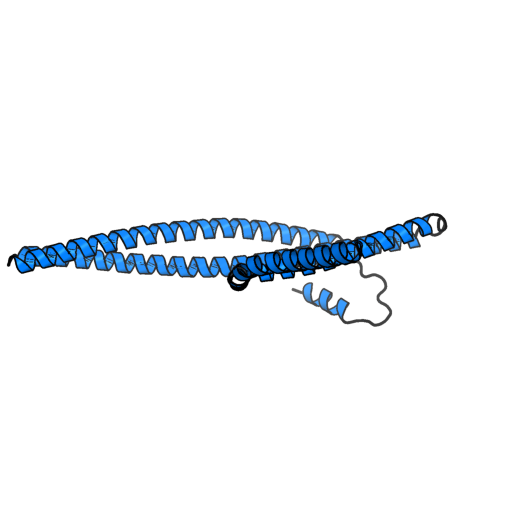
ATOM 1418 O O . GLU A 1 180 ? 28.703 13.661 -16.819 1.00 59.00 180 GLU A O 1
ATOM 1423 N N . ARG A 1 181 ? 28.122 14.606 -18.755 1.00 59.97 181 ARG A N 1
ATOM 1424 C CA . ARG A 1 181 ? 26.839 15.120 -18.239 1.00 59.97 181 ARG A CA 1
ATOM 1425 C C . ARG A 1 181 ? 25.947 14.030 -17.657 1.00 59.97 181 ARG A C 1
ATOM 1427 O O . ARG A 1 181 ? 25.134 14.312 -16.781 1.00 59.97 181 ARG A O 1
ATOM 1434 N N . PHE A 1 182 ? 26.030 12.810 -18.177 1.00 60.84 182 PHE A N 1
ATOM 1435 C CA . PHE A 1 182 ? 25.289 11.677 -17.642 1.00 60.84 182 PHE A CA 1
ATOM 1436 C C . PHE A 1 182 ? 25.893 11.177 -16.323 1.00 60.84 182 PHE A C 1
ATOM 1438 O O . PHE A 1 182 ? 25.135 10.929 -15.389 1.00 60.84 182 PHE A O 1
ATOM 1445 N N . SER A 1 183 ? 27.224 11.100 -16.228 1.00 62.41 183 SER A N 1
ATOM 1446 C CA . SER A 1 183 ? 27.954 10.804 -14.989 1.00 62.41 183 SER A CA 1
ATOM 1447 C C . SER A 1 183 ? 27.664 11.848 -13.911 1.00 62.41 183 SER A C 1
ATOM 1449 O O . SER A 1 183 ? 27.219 11.493 -12.824 1.00 62.41 183 SER A O 1
ATOM 1451 N N . ASP A 1 184 ? 27.782 13.131 -14.251 1.00 62.31 184 ASP A N 1
ATOM 1452 C CA . ASP A 1 184 ? 27.498 14.258 -13.361 1.00 62.31 184 ASP A CA 1
ATOM 1453 C C . ASP A 1 184 ? 26.042 14.238 -12.897 1.00 62.31 184 ASP A C 1
ATOM 1455 O O . ASP A 1 184 ? 25.734 14.519 -11.741 1.00 62.31 184 ASP A O 1
ATOM 1459 N N . LYS A 1 185 ? 25.113 13.875 -13.791 1.00 63.44 185 LYS A N 1
ATOM 1460 C CA . LYS A 1 185 ? 23.696 13.761 -13.445 1.00 63.44 185 LYS A CA 1
ATOM 1461 C C . LYS A 1 185 ? 23.426 12.567 -12.537 1.00 63.44 185 LYS A C 1
ATOM 1463 O O . LYS A 1 185 ? 22.608 12.709 -11.637 1.00 63.44 185 LYS A O 1
ATOM 1468 N N . LEU A 1 186 ? 24.092 11.433 -12.752 1.00 63.88 186 LEU A N 1
ATOM 1469 C CA . LEU A 1 186 ? 24.028 10.257 -11.878 1.00 63.88 186 LEU A CA 1
ATOM 1470 C C . LEU A 1 186 ? 24.554 10.580 -10.479 1.00 63.88 186 LEU A C 1
ATOM 1472 O O . LEU A 1 186 ? 23.891 10.277 -9.486 1.00 63.88 186 LEU A O 1
ATOM 1476 N N . GLU A 1 187 ? 25.706 11.241 -10.408 1.00 66.56 187 GLU A N 1
ATOM 1477 C CA . GLU A 1 187 ? 26.324 11.669 -9.157 1.00 66.56 187 GLU A CA 1
ATOM 1478 C C . GLU A 1 187 ? 25.452 12.704 -8.434 1.00 66.56 187 GLU A C 1
ATOM 1480 O O . GLU A 1 187 ? 25.168 12.552 -7.245 1.00 66.56 187 GLU A O 1
ATOM 1485 N N . ALA A 1 188 ? 24.907 13.684 -9.159 1.00 64.62 188 ALA A N 1
ATOM 1486 C CA . ALA A 1 188 ? 23.961 14.649 -8.612 1.00 64.62 188 ALA A CA 1
ATOM 1487 C C . ALA A 1 188 ? 22.666 13.981 -8.124 1.00 64.62 188 ALA A C 1
ATOM 1489 O O . ALA A 1 188 ? 22.159 14.335 -7.062 1.00 64.62 188 ALA A O 1
ATOM 1490 N N . THR A 1 189 ? 22.128 12.988 -8.843 1.00 59.47 189 THR A N 1
ATOM 1491 C CA . THR A 1 189 ? 20.952 12.240 -8.372 1.00 59.47 189 THR A CA 1
ATOM 1492 C C . THR A 1 189 ? 21.253 11.408 -7.133 1.00 59.47 189 THR A C 1
ATOM 1494 O O . THR A 1 189 ? 20.430 11.399 -6.225 1.00 59.47 189 THR A O 1
ATOM 1497 N N . ALA A 1 190 ? 22.436 10.797 -7.031 1.00 63.19 190 ALA A N 1
ATOM 1498 C CA . ALA A 1 190 ? 22.854 10.071 -5.833 1.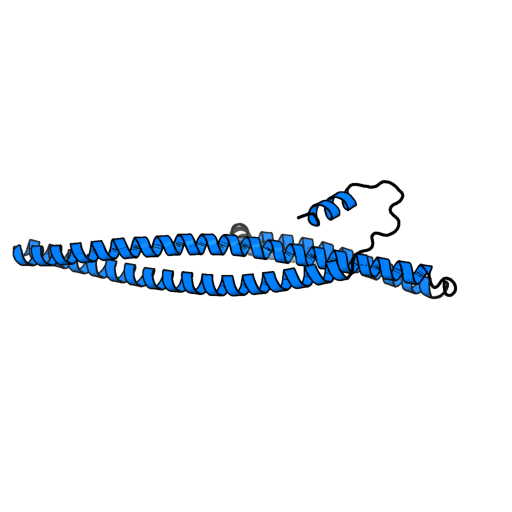00 63.19 190 ALA A CA 1
ATOM 1499 C C . ALA A 1 190 ? 23.026 11.014 -4.623 1.00 63.19 190 ALA A C 1
ATOM 1501 O O . ALA A 1 190 ? 22.628 10.684 -3.502 1.00 63.19 190 ALA A O 1
ATOM 1502 N N . GLN A 1 191 ? 23.545 12.227 -4.842 1.00 60.41 191 GLN A N 1
ATOM 1503 C CA . GLN A 1 191 ? 23.639 13.256 -3.802 1.00 60.41 191 GLN A CA 1
ATOM 1504 C C . GLN A 1 191 ? 22.255 13.762 -3.368 1.00 60.41 191 GLN A C 1
ATOM 1506 O O . GLN A 1 191 ? 21.990 13.874 -2.174 1.00 60.41 191 GLN A O 1
ATOM 1511 N N . VAL A 1 192 ? 21.333 13.999 -4.305 1.00 58.03 192 VAL A N 1
ATOM 1512 C CA . VAL A 1 192 ? 19.955 14.403 -3.980 1.00 58.03 192 VAL A CA 1
ATOM 1513 C C . VAL A 1 192 ? 19.201 13.279 -3.263 1.00 58.03 192 VAL A C 1
ATOM 1515 O O . VAL A 1 192 ? 18.490 13.539 -2.300 1.00 58.03 192 VAL A O 1
ATOM 1518 N N . GLU A 1 193 ? 19.379 12.023 -3.664 1.00 54.12 193 GLU A N 1
ATOM 1519 C CA . GLU A 1 193 ? 18.707 10.873 -3.049 1.00 54.12 193 GLU A CA 1
ATOM 1520 C C . GLU A 1 193 ? 19.221 10.581 -1.626 1.00 54.12 193 GLU A C 1
ATOM 1522 O O . GLU A 1 193 ? 18.437 10.240 -0.734 1.00 54.12 193 GLU A O 1
ATOM 1527 N N . SER A 1 194 ? 20.511 10.817 -1.363 1.00 57.41 194 SER A N 1
ATOM 1528 C CA . SER A 1 194 ? 21.057 10.786 0.004 1.00 57.41 194 SER A CA 1
ATOM 1529 C C . SER A 1 194 ? 20.590 11.973 0.862 1.00 57.41 194 SER A C 1
ATOM 1531 O O . SER A 1 194 ? 20.322 11.792 2.048 1.00 57.41 194 SER A O 1
ATOM 1533 N N . ALA A 1 195 ? 20.396 13.160 0.274 1.00 49.56 195 ALA A N 1
ATOM 1534 C CA . ALA A 1 195 ? 19.857 14.333 0.970 1.00 49.56 195 ALA A CA 1
ATOM 1535 C C . ALA A 1 195 ? 18.345 14.237 1.268 1.00 49.56 195 ALA A C 1
ATOM 1537 O O . ALA A 1 195 ? 17.874 14.804 2.251 1.00 49.56 195 ALA A O 1
ATOM 1538 N N . VAL A 1 196 ? 17.584 13.517 0.437 1.00 49.78 196 VAL A N 1
ATOM 1539 C CA . VAL A 1 196 ? 16.117 13.364 0.544 1.00 49.78 196 VAL A CA 1
ATOM 1540 C C . VAL A 1 196 ? 15.713 12.110 1.340 1.00 49.78 196 VAL A C 1
ATOM 1542 O O . VAL A 1 196 ? 14.543 11.932 1.685 1.00 49.78 196 VAL A O 1
ATOM 1545 N N . SER A 1 197 ? 16.669 11.248 1.699 1.00 49.34 197 SER A N 1
ATOM 1546 C CA . SER A 1 197 ? 16.428 10.145 2.635 1.00 49.34 197 SER A CA 1
ATOM 1547 C C . SER A 1 197 ? 16.102 10.687 4.045 1.00 49.34 197 SER A C 1
ATOM 1549 O O . SER A 1 197 ? 16.683 11.696 4.446 1.00 49.34 197 SER A O 1
ATOM 1551 N N . PRO A 1 198 ? 15.215 10.044 4.838 1.00 51.56 198 PRO A N 1
ATOM 1552 C CA . PRO A 1 198 ? 14.777 10.554 6.149 1.00 51.56 198 PRO A CA 1
ATOM 1553 C C . PRO A 1 198 ? 15.910 10.819 7.158 1.00 51.56 198 PRO A C 1
ATOM 1555 O O . PRO A 1 198 ? 15.725 11.585 8.097 1.00 51.56 198 PRO A O 1
ATOM 1558 N N . GLU A 1 199 ? 17.087 10.225 6.951 1.00 52.56 199 GLU A N 1
ATOM 1559 C CA . GLU A 1 199 ? 18.307 10.448 7.741 1.00 52.56 199 GLU A CA 1
ATOM 1560 C C . GLU A 1 199 ? 19.066 11.735 7.338 1.00 52.56 199 GLU A C 1
ATOM 1562 O O . GLU A 1 199 ? 19.721 12.348 8.179 1.00 52.56 199 GLU A O 1
ATOM 1567 N N . GLY A 1 200 ? 18.935 12.206 6.090 1.00 47.06 200 GLY A N 1
ATOM 1568 C CA . GLY A 1 200 ? 19.556 13.440 5.581 1.00 47.06 200 GLY A CA 1
ATOM 1569 C C . GLY A 1 200 ? 18.790 14.721 5.937 1.00 47.06 200 GLY A C 1
ATOM 1570 O O . GLY A 1 200 ? 19.396 15.776 6.143 1.00 47.06 200 GLY A O 1
ATOM 1571 N N . MET A 1 201 ? 17.469 14.627 6.124 1.00 39.50 201 MET A N 1
ATOM 1572 C CA . MET A 1 201 ? 16.635 15.763 6.546 1.00 39.50 201 MET A CA 1
ATOM 1573 C C . MET A 1 201 ? 16.981 16.293 7.951 1.00 39.50 201 MET A C 1
ATOM 1575 O O . MET A 1 201 ? 16.731 17.464 8.226 1.00 39.50 201 MET A O 1
ATOM 1579 N N . PHE A 1 202 ? 17.616 15.488 8.813 1.00 43.41 202 PHE A N 1
ATOM 1580 C CA . PHE A 1 202 ? 18.126 15.937 10.120 1.00 43.41 202 PHE A CA 1
ATOM 1581 C C . PHE A 1 202 ? 19.547 16.525 10.068 1.00 43.41 202 PHE A C 1
ATOM 1583 O O . PHE A 1 202 ? 19.980 17.157 11.028 1.00 43.41 202 PHE A O 1
ATOM 1590 N N . ALA A 1 203 ? 20.277 16.367 8.958 1.00 46.47 203 ALA A N 1
ATOM 1591 C CA . ALA A 1 203 ? 21.603 16.968 8.783 1.00 46.47 203 ALA A CA 1
ATOM 1592 C C . ALA A 1 203 ? 21.534 18.395 8.204 1.00 46.47 203 ALA A C 1
ATOM 1594 O O . ALA A 1 203 ? 22.435 19.208 8.419 1.00 46.47 203 ALA A O 1
ATOM 1595 N N . GLN A 1 204 ? 20.450 18.731 7.495 1.00 45.97 204 GLN A N 1
ATOM 1596 C CA . GLN A 1 204 ? 20.328 19.990 6.752 1.00 45.97 204 GLN A CA 1
ATOM 1597 C C . GLN A 1 204 ? 19.840 21.187 7.583 1.00 45.97 204 GLN A C 1
ATOM 1599 O O . GLN A 1 204 ? 19.868 22.323 7.111 1.00 45.97 204 GLN A O 1
ATOM 1604 N N . THR A 1 205 ? 19.463 20.978 8.846 1.00 45.28 205 THR A N 1
ATOM 1605 C CA . THR A 1 205 ? 19.172 22.083 9.773 1.00 45.28 205 THR A CA 1
ATOM 1606 C C . THR A 1 205 ? 20.434 22.738 10.343 1.00 45.28 205 THR A C 1
ATOM 1608 O O . THR A 1 205 ? 20.341 23.850 10.849 1.00 45.28 205 THR A O 1
ATOM 1611 N N . ASN A 1 206 ? 21.618 22.127 10.188 1.00 50.47 206 ASN A N 1
ATOM 1612 C CA . ASN A 1 206 ? 22.890 22.681 10.681 1.00 50.47 206 ASN A CA 1
ATOM 1613 C C . ASN A 1 206 ? 23.716 23.431 9.616 1.00 50.47 206 ASN A C 1
ATOM 1615 O O . ASN A 1 206 ? 24.720 24.057 9.948 1.00 50.47 206 ASN A O 1
ATOM 1619 N N . THR A 1 207 ? 23.328 23.414 8.336 1.00 48.97 207 THR A N 1
ATOM 1620 C CA . THR A 1 207 ? 24.127 24.030 7.254 1.00 48.97 207 THR A CA 1
ATOM 1621 C C . THR A 1 207 ? 23.751 25.478 6.936 1.00 48.97 207 THR A C 1
ATOM 1623 O O . THR A 1 207 ? 24.563 26.195 6.354 1.00 48.97 207 THR A O 1
ATOM 1626 N N . ARG A 1 208 ? 22.595 25.976 7.403 1.00 47.78 208 ARG A N 1
ATOM 1627 C CA . ARG A 1 208 ? 22.245 27.410 7.294 1.00 47.78 208 ARG A CA 1
ATOM 1628 C C . ARG A 1 208 ? 23.098 28.320 8.190 1.00 47.78 208 ARG A C 1
ATOM 1630 O O . ARG A 1 208 ? 23.178 29.514 7.927 1.00 47.78 208 ARG A O 1
ATOM 1637 N N . GLU A 1 209 ? 23.780 27.774 9.198 1.00 49.53 209 GLU A N 1
ATOM 1638 C CA . GLU A 1 209 ? 24.736 28.525 10.029 1.00 49.53 209 GLU A CA 1
ATOM 1639 C C . GLU A 1 209 ? 26.172 28.518 9.473 1.00 49.53 209 GLU A C 1
ATOM 1641 O O . GLU A 1 209 ? 26.984 29.365 9.851 1.00 49.53 209 GLU A O 1
ATOM 1646 N N . ALA A 1 210 ? 26.497 27.603 8.551 1.00 52.00 210 ALA A N 1
ATOM 1647 C CA . ALA A 1 210 ? 27.8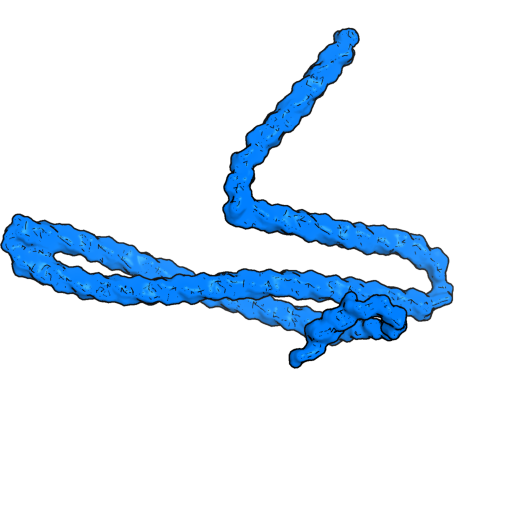25 27.505 7.941 1.00 52.00 210 ALA A CA 1
ATOM 1648 C C . ALA A 1 210 ? 28.016 28.500 6.780 1.00 52.00 210 ALA A C 1
ATOM 1650 O O . ALA A 1 210 ? 29.099 29.072 6.635 1.00 52.00 210 ALA A O 1
ATOM 1651 N N . ASP A 1 211 ? 26.954 28.782 6.021 1.00 53.56 211 ASP A N 1
ATOM 1652 C CA . ASP A 1 211 ? 26.998 29.696 4.869 1.00 53.56 211 ASP A CA 1
ATOM 1653 C C . ASP A 1 211 ? 27.222 31.162 5.288 1.00 53.56 211 ASP A C 1
ATOM 1655 O O . ASP A 1 211 ? 27.990 31.893 4.662 1.00 53.56 211 ASP A O 1
ATOM 1659 N N . ASN A 1 212 ? 26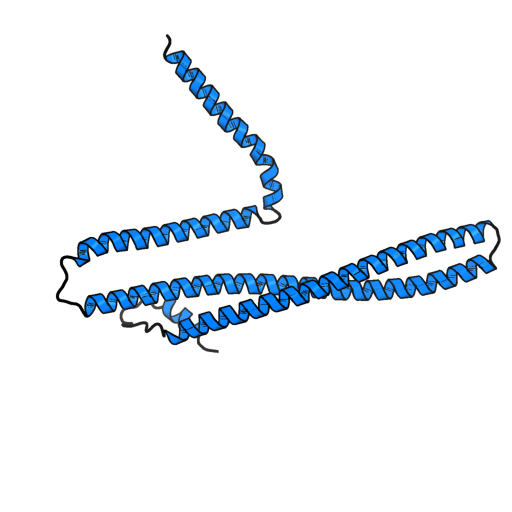.677 31.577 6.438 1.00 56.19 212 ASN A N 1
ATOM 1660 C CA . ASN A 1 212 ? 26.927 32.915 6.990 1.00 56.19 212 ASN A CA 1
ATOM 1661 C C . ASN A 1 212 ? 28.368 33.106 7.501 1.00 56.19 212 ASN A C 1
ATOM 1663 O O . ASN A 1 212 ? 28.876 34.227 7.500 1.00 56.19 212 ASN A O 1
ATOM 1667 N N . ARG A 1 213 ? 29.069 32.035 7.907 1.00 57.53 213 ARG A N 1
ATOM 1668 C CA . ARG A 1 213 ? 30.483 32.127 8.326 1.00 57.53 213 ARG A CA 1
ATOM 1669 C C . ARG A 1 213 ? 31.427 32.216 7.130 1.00 57.53 213 ARG A C 1
ATOM 1671 O O . ARG A 1 213 ? 32.414 32.942 7.197 1.00 57.53 213 ARG A O 1
ATOM 1678 N N . ALA A 1 214 ? 31.119 31.527 6.030 1.00 58.00 214 ALA A N 1
ATOM 1679 C CA . ALA A 1 214 ? 31.905 31.609 4.800 1.00 58.00 214 ALA A CA 1
ATOM 1680 C C . ALA A 1 214 ? 31.810 33.003 4.156 1.00 58.00 214 ALA A C 1
ATOM 1682 O O . ALA A 1 214 ? 32.833 33.568 3.769 1.00 58.00 214 ALA A O 1
ATOM 1683 N N . VAL A 1 215 ? 30.612 33.596 4.129 1.00 59.38 215 VAL A N 1
ATOM 1684 C CA . VAL A 1 215 ? 30.396 34.960 3.617 1.00 59.38 215 VAL A CA 1
ATOM 1685 C C . VAL A 1 215 ? 31.095 36.009 4.493 1.00 59.38 215 VAL A C 1
ATOM 1687 O O . VAL A 1 215 ? 31.783 36.880 3.958 1.00 59.38 215 VAL A O 1
ATOM 1690 N N . ASN A 1 216 ? 31.029 35.889 5.825 1.00 61.84 216 ASN A N 1
ATOM 1691 C CA . ASN A 1 216 ? 31.734 36.808 6.729 1.00 61.84 216 ASN A CA 1
ATOM 1692 C C . ASN A 1 216 ? 33.265 36.687 6.626 1.00 61.84 216 ASN A C 1
ATOM 1694 O O . ASN A 1 216 ? 33.955 37.701 6.583 1.00 61.84 216 ASN A O 1
ATOM 1698 N N . ASN A 1 217 ? 33.803 35.473 6.465 1.00 67.75 217 ASN A N 1
ATOM 1699 C CA . ASN A 1 217 ? 35.242 35.267 6.268 1.00 67.75 217 ASN A CA 1
ATOM 1700 C C . ASN A 1 217 ? 35.760 35.860 4.945 1.00 67.75 217 ASN A C 1
ATOM 1702 O O . ASN A 1 217 ? 36.913 36.287 4.867 1.00 67.75 217 ASN A O 1
ATOM 1706 N N . VAL A 1 218 ? 34.932 35.895 3.894 1.00 68.56 218 VAL A N 1
ATOM 1707 C CA . VAL A 1 218 ? 35.280 36.552 2.623 1.00 68.56 218 VAL A CA 1
ATOM 1708 C C . VAL A 1 218 ? 35.223 38.074 2.767 1.00 68.56 218 VAL A C 1
ATOM 1710 O O . VAL A 1 218 ? 36.132 38.754 2.289 1.00 68.56 218 VAL A O 1
ATOM 1713 N N . MET A 1 219 ? 34.226 38.609 3.477 1.00 65.62 219 MET A N 1
ATOM 1714 C CA . MET A 1 219 ? 34.117 40.048 3.747 1.00 65.62 219 MET A CA 1
ATOM 1715 C C . MET A 1 219 ? 35.285 40.579 4.591 1.00 65.62 219 MET A C 1
ATOM 1717 O O . MET A 1 219 ? 35.858 41.612 4.240 1.00 65.62 219 MET A O 1
ATOM 1721 N N . ASP A 1 220 ? 35.724 39.843 5.615 1.00 70.06 220 ASP A N 1
ATOM 1722 C CA . ASP A 1 220 ? 36.888 40.218 6.431 1.00 70.06 220 ASP A CA 1
ATOM 1723 C C . ASP A 1 220 ? 38.198 40.190 5.626 1.00 70.06 220 ASP A C 1
ATOM 1725 O O . ASP A 1 220 ? 39.060 41.064 5.775 1.00 70.06 220 ASP A O 1
ATOM 1729 N N . ARG A 1 221 ? 38.341 39.232 4.699 1.00 69.00 221 ARG A N 1
ATOM 1730 C CA . ARG A 1 221 ? 39.498 39.163 3.790 1.00 69.00 221 ARG A CA 1
ATOM 1731 C C . ARG A 1 221 ? 39.547 40.339 2.817 1.00 69.00 221 ARG A C 1
ATOM 1733 O O . ARG A 1 221 ? 40.630 40.858 2.544 1.00 69.00 221 ARG A O 1
ATOM 1740 N N . LEU A 1 222 ? 38.394 40.753 2.294 1.00 71.00 222 LEU A N 1
ATOM 1741 C CA . LEU A 1 222 ? 38.287 41.887 1.375 1.00 71.00 222 LEU A CA 1
ATOM 1742 C C . LEU A 1 222 ? 38.544 43.218 2.096 1.00 71.00 222 LEU A C 1
ATOM 1744 O O . LEU A 1 222 ? 39.258 44.068 1.562 1.00 71.00 222 LEU A O 1
ATOM 1748 N N . ALA A 1 223 ? 38.069 43.369 3.336 1.00 69.12 223 ALA A N 1
ATOM 1749 C CA . ALA A 1 223 ? 38.350 44.541 4.165 1.00 69.12 223 ALA A CA 1
ATOM 1750 C C . ALA A 1 223 ? 39.852 44.685 4.488 1.00 69.12 223 ALA A C 1
ATOM 1752 O O . ALA A 1 223 ? 40.413 45.777 4.376 1.00 69.12 223 ALA A O 1
ATOM 1753 N N . GLN A 1 224 ? 40.541 43.582 4.806 1.00 69.50 224 GLN A N 1
ATOM 1754 C CA . GLN A 1 224 ? 41.992 43.596 5.042 1.00 69.50 224 GLN A CA 1
ATOM 1755 C C . GLN A 1 224 ? 42.814 43.876 3.774 1.00 69.50 224 GLN A C 1
ATOM 1757 O O . GLN A 1 224 ? 43.883 44.483 3.861 1.00 69.50 224 GLN A O 1
ATOM 1762 N N . GLN A 1 225 ? 42.343 43.457 2.595 1.00 65.88 225 GLN A N 1
ATOM 1763 C CA . GLN A 1 225 ? 43.000 43.784 1.324 1.00 65.88 225 GLN A CA 1
ATOM 1764 C C . GLN A 1 225 ? 42.823 45.256 0.938 1.00 65.88 225 GLN A C 1
ATOM 1766 O O . GLN A 1 225 ? 43.781 45.862 0.462 1.00 65.88 225 GLN A O 1
ATOM 1771 N N . ALA A 1 226 ? 41.655 45.846 1.200 1.00 62.00 226 ALA A N 1
ATOM 1772 C CA . ALA A 1 226 ? 41.409 47.266 0.958 1.00 62.00 226 ALA A CA 1
ATOM 1773 C C . ALA A 1 226 ? 42.281 48.170 1.853 1.00 62.00 226 ALA A C 1
ATOM 1775 O O . ALA A 1 226 ? 42.832 49.160 1.377 1.00 62.00 226 ALA A O 1
ATOM 1776 N N . ALA A 1 227 ? 42.490 47.791 3.119 1.00 64.00 227 ALA A N 1
ATOM 1777 C CA . ALA A 1 227 ? 43.340 48.542 4.050 1.00 64.00 227 ALA A CA 1
ATOM 1778 C C . ALA A 1 227 ? 44.837 48.531 3.672 1.00 64.00 227 ALA A C 1
ATOM 1780 O O . ALA A 1 227 ? 45.555 49.477 3.976 1.00 64.00 227 ALA A O 1
ATOM 1781 N N . ARG A 1 228 ? 45.314 47.488 2.976 1.00 60.38 228 ARG A N 1
ATOM 1782 C CA . ARG A 1 228 ? 46.712 47.377 2.508 1.00 60.38 228 ARG A CA 1
ATOM 1783 C C . ARG A 1 228 ? 47.012 48.168 1.233 1.00 60.38 228 ARG A C 1
ATOM 1785 O O . ARG A 1 228 ? 48.174 48.282 0.868 1.00 60.38 228 ARG A O 1
ATOM 1792 N N . GLN A 1 229 ? 45.992 48.675 0.542 1.00 54.91 229 GLN A N 1
ATOM 1793 C CA . GLN A 1 229 ? 46.155 49.480 -0.677 1.00 54.91 229 GLN A CA 1
ATOM 1794 C C . GLN A 1 229 ? 46.104 50.994 -0.411 1.00 54.91 229 GLN A C 1
ATOM 1796 O O . GLN A 1 229 ? 46.269 51.775 -1.344 1.00 54.91 229 GLN A O 1
ATOM 1801 N N . GLN A 1 230 ? 45.876 51.411 0.839 1.00 55.50 230 GLN A N 1
ATOM 1802 C CA . GLN A 1 230 ? 45.799 52.821 1.249 1.00 55.50 230 GLN A CA 1
ATOM 1803 C C . GLN A 1 230 ? 46.937 53.255 2.193 1.00 55.50 230 GLN A C 1
ATOM 1805 O O . GLN A 1 230 ? 46.884 54.362 2.726 1.00 55.50 230 GLN A O 1
ATOM 1810 N N . SER A 1 231 ? 47.960 52.412 2.390 1.00 49.78 231 SER A N 1
ATOM 1811 C CA . SER A 1 231 ? 49.216 52.762 3.075 1.00 49.78 231 SER A CA 1
ATOM 1812 C C . SER A 1 231 ? 50.371 52.871 2.093 1.00 49.78 231 SER A C 1
ATOM 1814 O O . SER A 1 231 ? 50.545 51.881 1.344 1.00 49.78 231 SER A O 1
#

pLDDT: mean 73.66, std 19.42, range [37.69, 98.19]

Solvent-accessible surface area (backbone atoms only — not comparable to full-atom values): 12807 Å² total; per-residue (Å²): 145,69,66,71,63,54,60,57,54,66,75,70,59,92,58,92,86,74,84,74,83,75,72,54,68,64,58,57,51,49,52,53,49,52,49,55,52,50,50,53,50,51,54,51,52,51,52,52,45,48,52,43,49,52,51,32,52,51,46,49,53,52,45,53,53,51,50,51,54,42,56,56,46,49,55,50,25,53,51,27,47,75,70,70,34,56,71,61,20,50,54,44,49,53,56,41,56,56,49,51,53,50,43,55,53,49,52,53,52,33,51,53,40,49,55,49,40,53,54,50,51,53,51,50,54,53,51,50,55,51,49,56,50,51,53,51,53,48,52,52,52,51,52,52,47,50,52,49,54,51,52,52,51,54,66,73,50,80,83,60,73,76,69,51,52,66,52,44,56,56,46,50,52,49,50,51,52,49,52,48,55,47,50,53,47,51,52,50,48,52,52,50,52,53,48,70,34,86,76,28,62,73,58,60,75,63,50,74,67,50,57,59,51,54,54,50,55,51,51,54,53,50,52,57,53,55,60,63,73,77,110

Secondary structure (DSSP, 8-state):
--HHHHHHHHHH--SS--------HHHHHHHHHHHHHHHHHHHHHHHHHHHHHHHHHHHHHHHHHHHHHHHHHHHHHHHHHHTT-HHHHHHHHHHHHHHHHHHHHHHHHHHHHHHHHHHHHHHHHHHHHHHHHHHHHHHHHHHHHHHHHHHHHHHHTTT-HHHHHHHHHHHHHHHHHHHHHHHHHHHHHHHHHHHHSTTTTTTTTSSHHHHHHHHHHHHHHHHHHHHTT--